Protein AF-A0ABD4WLC1-F1 (afdb_monomer)

pLDDT: mean 87.8, std 12.44, range [47.19, 98.56]

Structure (mmCIF, N/CA/C/O backbone):
data_AF-A0ABD4WLC1-F1
#
_entry.id   AF-A0ABD4WLC1-F1
#
loop_
_atom_site.group_PDB
_atom_site.id
_atom_site.type_symbol
_atom_site.label_atom_id
_atom_site.label_alt_id
_atom_site.label_comp_id
_atom_site.label_asym_id
_atom_site.label_entity_id
_atom_site.label_seq_id
_atom_site.pdbx_PDB_ins_code
_atom_site.Cartn_x
_atom_site.Cartn_y
_atom_site.Cartn_z
_atom_site.occupancy
_atom_site.B_iso_or_equiv
_atom_site.auth_seq_id
_atom_site.auth_comp_id
_atom_site.auth_asym_id
_atom_site.auth_atom_id
_atom_site.pdbx_PDB_model_num
ATOM 1 N N . MET A 1 1 ? -7.063 57.037 -28.852 1.00 53.31 1 MET A N 1
ATOM 2 C CA . MET A 1 1 ? -6.069 56.723 -27.795 1.00 53.31 1 MET A CA 1
ATOM 3 C C . MET A 1 1 ? -6.361 55.415 -27.050 1.00 53.31 1 MET A C 1
ATOM 5 O O . MET A 1 1 ? -5.489 54.559 -27.030 1.00 53.31 1 MET A O 1
ATOM 9 N N . ARG A 1 2 ? -7.584 55.188 -26.533 1.00 55.12 2 ARG A N 1
ATOM 10 C CA . ARG A 1 2 ? -7.952 53.984 -25.746 1.00 55.12 2 ARG A CA 1
ATOM 11 C C . ARG A 1 2 ? -7.681 52.615 -26.406 1.00 55.12 2 ARG A C 1
ATOM 13 O O . ARG A 1 2 ? -7.209 51.718 -25.721 1.00 55.12 2 ARG A O 1
ATOM 20 N N . LYS A 1 3 ? -7.908 52.444 -27.719 1.00 57.06 3 LYS A N 1
ATOM 21 C CA . LYS A 1 3 ? -7.701 51.144 -28.407 1.00 57.06 3 LYS A CA 1
ATOM 22 C C . LYS A 1 3 ? -6.231 50.692 -28.475 1.00 57.06 3 LYS A C 1
ATOM 24 O O . LYS A 1 3 ? -5.970 49.501 -28.377 1.00 57.06 3 LYS A O 1
ATOM 29 N N . LYS A 1 4 ? -5.273 51.622 -28.605 1.00 58.84 4 LYS A N 1
ATOM 30 C CA . LYS A 1 4 ? -3.834 51.288 -28.678 1.00 58.84 4 LYS A CA 1
ATOM 31 C C . LYS A 1 4 ? -3.272 50.857 -27.316 1.00 58.84 4 LYS A C 1
ATOM 33 O O . LYS A 1 4 ? -2.433 49.970 -27.262 1.00 58.84 4 LYS A O 1
ATOM 38 N N . ILE A 1 5 ? -3.789 51.437 -26.230 1.00 68.31 5 ILE A N 1
ATOM 39 C CA . ILE A 1 5 ? -3.405 51.089 -24.853 1.00 68.31 5 ILE A CA 1
ATOM 40 C C . ILE A 1 5 ? -3.963 49.709 -24.470 1.00 68.31 5 ILE A C 1
ATOM 42 O O . ILE A 1 5 ? -3.231 48.882 -23.941 1.00 68.31 5 ILE A O 1
ATOM 46 N N . LEU A 1 6 ? -5.222 49.418 -24.819 1.00 66.25 6 LEU A N 1
ATOM 47 C CA . LEU A 1 6 ? -5.830 48.095 -24.605 1.00 66.25 6 LEU A CA 1
ATOM 48 C C . LEU A 1 6 ? -5.091 46.973 -25.347 1.00 66.25 6 LEU A C 1
ATOM 50 O O . LEU A 1 6 ? -4.902 45.897 -24.788 1.00 66.25 6 LEU A O 1
ATOM 54 N N . LEU A 1 7 ? -4.628 47.234 -26.574 1.00 68.56 7 LEU A N 1
ATOM 55 C CA . LEU A 1 7 ? -3.855 46.260 -27.347 1.00 68.56 7 LEU A CA 1
ATOM 56 C C . LEU A 1 7 ? -2.479 45.991 -26.715 1.00 68.56 7 LEU A C 1
ATOM 58 O O . LEU A 1 7 ? -2.066 44.840 -26.626 1.00 68.56 7 LEU A O 1
ATOM 62 N N . ALA A 1 8 ? -1.797 47.029 -26.223 1.00 69.94 8 ALA A N 1
ATOM 63 C CA . ALA A 1 8 ? -0.505 46.884 -25.551 1.00 69.94 8 ALA A CA 1
ATOM 64 C C . ALA A 1 8 ? -0.618 46.091 -24.235 1.00 69.94 8 ALA A C 1
ATOM 66 O O . ALA A 1 8 ? 0.217 45.233 -23.960 1.00 69.94 8 ALA A O 1
ATOM 67 N N . VAL A 1 9 ? -1.684 46.317 -23.460 1.00 72.62 9 VAL A N 1
ATOM 68 C CA . VAL A 1 9 ? -1.960 45.553 -22.231 1.00 72.62 9 VAL A CA 1
ATOM 69 C C . VAL A 1 9 ? -2.295 44.094 -22.553 1.00 72.62 9 VAL A C 1
ATOM 71 O O . VAL A 1 9 ? -1.760 43.194 -21.911 1.00 72.62 9 VAL A O 1
ATOM 74 N N . ALA A 1 10 ? -3.112 43.837 -23.578 1.00 69.81 10 ALA A N 1
ATOM 75 C CA . ALA A 1 10 ? -3.450 42.474 -23.993 1.00 69.81 10 ALA A CA 1
ATOM 76 C C . ALA A 1 10 ? -2.218 41.684 -24.470 1.00 69.81 10 ALA A C 1
ATOM 78 O O . ALA A 1 10 ? -2.048 40.526 -24.096 1.00 69.81 10 ALA A O 1
ATOM 79 N N . VAL A 1 11 ? -1.325 42.319 -25.237 1.00 74.00 11 VAL A N 1
ATOM 80 C CA . VAL A 1 11 ? -0.063 41.713 -25.694 1.00 74.00 11 VAL A CA 1
ATOM 81 C C . VAL A 1 11 ? 0.886 41.467 -24.515 1.00 74.00 11 VAL A C 1
ATOM 83 O O . VAL A 1 11 ? 1.4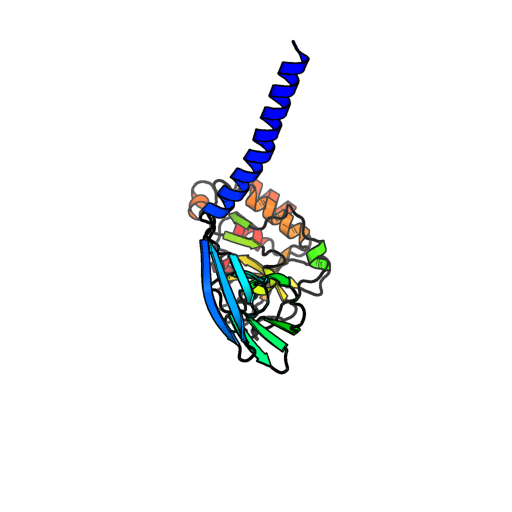85 40.399 -24.437 1.00 74.00 11 VAL A O 1
ATOM 86 N N . GLY A 1 12 ? 0.970 42.397 -23.558 1.00 68.25 12 GLY A N 1
ATOM 87 C CA . GLY A 1 12 ? 1.763 42.223 -22.337 1.00 68.25 12 GLY A CA 1
ATOM 88 C C . GLY A 1 12 ? 1.289 41.048 -21.475 1.00 68.25 12 GLY A C 1
ATOM 89 O O . GLY A 1 12 ? 2.104 40.239 -21.037 1.00 68.25 12 GLY A O 1
ATOM 90 N N . ILE A 1 13 ? -0.029 40.894 -21.298 1.00 70.38 13 ILE A N 1
ATOM 91 C CA . ILE A 1 13 ? -0.619 39.751 -20.582 1.00 70.38 13 ILE A CA 1
ATOM 92 C C . ILE A 1 13 ? -0.351 38.444 -21.336 1.00 70.38 13 ILE A C 1
ATOM 94 O O . ILE A 1 13 ? -0.009 37.449 -20.705 1.00 70.38 13 ILE A O 1
ATOM 98 N N . LEU A 1 14 ? -0.448 38.438 -22.670 1.00 64.88 14 LEU A N 1
ATOM 99 C CA . LEU A 1 14 ? -0.180 37.251 -23.487 1.00 64.88 14 LEU A CA 1
ATOM 100 C C . LEU A 1 14 ? 1.289 36.807 -23.393 1.00 64.88 14 LEU A C 1
ATOM 102 O O . LEU A 1 14 ? 1.559 35.616 -23.262 1.00 64.88 14 LEU A O 1
ATOM 106 N N . ILE A 1 15 ? 2.234 37.753 -23.405 1.00 66.81 15 ILE A N 1
ATOM 107 C CA . ILE A 1 15 ? 3.670 37.479 -23.239 1.00 66.81 15 ILE A CA 1
ATOM 108 C C . ILE A 1 15 ? 3.965 36.967 -21.826 1.00 66.81 15 ILE A C 1
ATOM 110 O O . ILE A 1 15 ? 4.735 36.023 -21.679 1.00 66.81 15 ILE A O 1
ATOM 114 N N . LEU A 1 16 ? 3.317 37.513 -20.792 1.00 59.44 16 LEU A N 1
ATOM 115 C CA . LEU A 1 16 ? 3.433 36.999 -19.423 1.00 59.44 16 LEU A CA 1
ATOM 116 C C . LEU A 1 16 ? 2.805 35.605 -19.269 1.00 59.44 16 LEU A C 1
ATOM 118 O O . LEU A 1 16 ? 3.361 34.764 -18.571 1.00 59.44 16 LEU A O 1
ATOM 122 N N . PHE A 1 17 ? 1.696 35.315 -19.954 1.00 57.94 17 PHE A N 1
ATOM 123 C CA . PHE A 1 17 ? 1.052 33.997 -19.924 1.00 57.94 17 PHE A CA 1
ATOM 124 C C . PHE A 1 17 ? 1.850 32.928 -20.682 1.00 57.94 17 PHE A C 1
ATOM 126 O O . PHE A 1 17 ? 1.977 31.798 -20.208 1.00 57.94 17 PHE A O 1
ATOM 133 N N . LEU A 1 18 ? 2.393 33.268 -21.855 1.00 57.50 18 LEU A N 1
ATOM 134 C CA . LEU A 1 18 ? 3.203 32.355 -22.666 1.00 57.50 18 LEU A CA 1
ATOM 135 C C . LEU A 1 18 ? 4.614 32.198 -22.081 1.00 57.50 18 LEU A C 1
ATOM 137 O O . LEU A 1 18 ? 5.095 31.076 -21.938 1.00 57.50 18 LEU A O 1
ATOM 141 N N . GLY A 1 19 ? 5.242 33.300 -21.668 1.00 52.25 19 GLY A N 1
ATOM 142 C CA . GLY A 1 19 ? 6.554 33.316 -21.020 1.00 52.25 19 GLY A CA 1
ATOM 143 C C . GLY A 1 19 ? 6.536 32.701 -19.621 1.00 52.25 19 GLY A C 1
ATOM 144 O O . GLY A 1 19 ? 7.455 31.969 -19.271 1.00 52.25 19 GLY A O 1
ATOM 145 N N . GLY A 1 20 ? 5.463 32.903 -18.851 1.00 48.53 20 GLY A N 1
ATOM 146 C CA . GLY A 1 20 ? 5.285 32.301 -17.529 1.00 48.53 20 GLY A CA 1
ATOM 147 C C . GLY A 1 20 ? 5.169 30.778 -17.584 1.00 48.53 20 GLY A C 1
ATOM 148 O O . GLY A 1 20 ? 5.823 30.091 -16.806 1.00 48.53 20 GLY A O 1
ATOM 149 N N . LYS A 1 21 ? 4.424 30.227 -18.555 1.00 50.00 21 LYS A N 1
ATOM 150 C CA . LYS A 1 21 ? 4.369 28.771 -18.785 1.00 50.00 21 LYS A CA 1
ATOM 151 C C . LYS A 1 21 ? 5.716 28.198 -19.229 1.00 50.00 21 LYS A C 1
ATOM 153 O O . LYS A 1 21 ? 6.075 27.102 -18.809 1.00 50.00 21 LYS A O 1
ATOM 158 N N . TYR A 1 22 ? 6.463 28.938 -20.047 1.00 51.78 22 TYR A N 1
ATOM 159 C CA . TYR A 1 22 ? 7.780 28.517 -20.524 1.00 51.78 22 TYR A CA 1
ATOM 160 C C . TYR A 1 22 ? 8.834 28.536 -19.405 1.00 51.78 22 TYR A C 1
ATOM 162 O O . TYR A 1 22 ? 9.628 27.606 -19.284 1.00 51.78 22 TYR A O 1
ATOM 170 N N . LEU A 1 23 ? 8.794 29.552 -18.536 1.00 47.62 23 LEU A N 1
ATOM 171 C CA . LEU A 1 23 ? 9.646 29.646 -17.350 1.00 47.62 23 LEU A CA 1
ATOM 172 C C . LEU A 1 23 ? 9.286 28.588 -16.302 1.00 47.62 23 LEU A C 1
ATOM 174 O O . LEU A 1 23 ? 10.192 27.964 -15.769 1.00 47.62 23 LEU A O 1
ATOM 178 N N . LEU A 1 24 ? 8.003 28.303 -16.057 1.00 48.12 24 LEU A N 1
ATOM 179 C CA . LEU A 1 24 ? 7.578 27.211 -15.165 1.00 48.12 24 LEU A CA 1
ATOM 180 C C . LEU A 1 24 ? 8.050 25.834 -15.660 1.00 48.12 24 LEU A C 1
ATOM 182 O O . LEU A 1 24 ? 8.566 25.046 -14.871 1.00 48.12 24 LEU A O 1
ATOM 186 N N . ALA A 1 25 ? 7.950 25.570 -16.966 1.00 49.38 25 ALA A N 1
ATOM 187 C CA . ALA A 1 25 ? 8.454 24.335 -17.566 1.00 49.38 25 ALA A CA 1
ATOM 188 C C . ALA A 1 25 ? 9.993 24.233 -17.522 1.00 49.38 25 ALA A C 1
ATOM 190 O O . ALA A 1 25 ? 10.531 23.138 -17.361 1.00 49.38 25 ALA A O 1
ATOM 191 N N . MET A 1 26 ? 10.716 25.357 -17.636 1.00 47.19 26 MET A N 1
ATOM 192 C CA . MET A 1 26 ? 12.171 25.383 -17.443 1.00 47.19 26 MET A CA 1
ATOM 193 C C . MET A 1 26 ? 12.574 25.210 -15.977 1.00 47.19 26 MET A C 1
ATOM 195 O O . MET A 1 26 ? 13.495 24.453 -15.700 1.00 47.19 26 MET A O 1
ATOM 199 N N . VAL A 1 27 ? 11.887 25.854 -15.033 1.00 48.41 27 VAL A N 1
ATOM 200 C CA . VAL A 1 27 ? 12.197 25.756 -13.596 1.00 48.41 27 VAL A CA 1
ATOM 201 C C . VAL A 1 27 ? 11.961 24.331 -13.080 1.00 48.41 27 VAL A C 1
ATOM 203 O O . VAL A 1 27 ? 12.774 23.833 -12.308 1.00 48.41 27 VAL A O 1
ATOM 206 N N . GLN A 1 28 ? 10.943 23.622 -13.585 1.00 47.59 28 GLN A N 1
ATOM 207 C CA . GLN A 1 28 ? 10.767 22.186 -13.314 1.00 47.59 28 GLN A CA 1
ATOM 208 C C . GLN A 1 28 ? 11.882 21.311 -13.915 1.00 47.59 28 GLN A C 1
ATOM 210 O O . GLN A 1 28 ? 12.236 20.298 -13.324 1.00 47.59 28 GLN A O 1
ATOM 215 N N . LYS A 1 29 ? 12.472 21.697 -15.055 1.00 49.06 29 LYS A N 1
ATOM 216 C CA . LYS A 1 29 ? 13.612 20.983 -15.664 1.00 49.06 29 LYS A CA 1
ATOM 217 C C . LYS A 1 29 ? 14.960 21.269 -14.998 1.00 49.06 29 LYS A C 1
ATOM 219 O O . LYS A 1 29 ? 15.853 20.442 -15.103 1.00 49.06 29 LYS A O 1
ATOM 224 N N . ILE A 1 30 ? 15.129 22.427 -14.360 1.00 53.25 30 ILE A N 1
ATOM 225 C CA . ILE A 1 30 ? 16.406 22.851 -13.757 1.00 53.25 30 ILE A CA 1
ATOM 226 C C . ILE A 1 30 ? 16.588 22.271 -12.340 1.00 53.25 30 ILE A C 1
ATOM 228 O O . ILE A 1 30 ? 17.715 22.173 -11.865 1.00 53.25 30 ILE A O 1
ATOM 232 N N . GLY A 1 31 ? 15.504 21.857 -11.675 1.00 58.94 31 GLY A N 1
ATOM 233 C CA . GLY A 1 31 ? 15.541 21.316 -10.310 1.00 58.94 31 GLY A CA 1
ATOM 234 C C . GLY A 1 31 ? 15.568 19.789 -10.187 1.00 58.94 31 GLY A C 1
ATOM 235 O O . GLY A 1 31 ? 15.702 19.301 -9.068 1.00 58.94 31 GLY A O 1
ATOM 236 N N . CYS A 1 32 ? 15.427 19.043 -11.290 1.00 74.25 32 CYS A N 1
ATOM 237 C CA . CYS A 1 32 ? 15.422 17.580 -11.260 1.00 74.25 32 CYS A CA 1
ATOM 238 C C . CYS A 1 32 ? 16.676 16.997 -11.926 1.00 74.25 32 CYS A C 1
ATOM 240 O O . CYS A 1 32 ? 16.929 17.293 -13.095 1.00 74.25 32 CYS A O 1
ATOM 242 N N . SER A 1 33 ? 17.433 16.150 -11.219 1.00 83.94 33 SER A N 1
ATOM 243 C CA . SER A 1 33 ? 18.459 15.311 -11.852 1.00 83.94 33 SER A CA 1
ATOM 244 C C . SER A 1 33 ? 17.805 14.130 -12.572 1.00 83.94 33 SER A C 1
ATOM 246 O O . SER A 1 33 ? 16.703 13.714 -12.213 1.00 83.94 33 SER A O 1
ATOM 248 N N . ASP A 1 34 ? 18.456 13.625 -13.619 1.00 88.88 34 ASP A N 1
ATOM 249 C CA . ASP A 1 34 ? 18.028 12.462 -14.404 1.00 88.88 34 ASP A CA 1
ATOM 250 C C . ASP A 1 34 ? 19.264 11.620 -14.724 1.00 88.88 34 ASP A C 1
ATOM 252 O O . ASP A 1 34 ? 19.877 11.741 -15.788 1.00 88.88 34 ASP A O 1
ATOM 256 N N . ASP A 1 35 ? 19.670 10.820 -13.745 1.00 91.38 35 ASP A N 1
ATOM 257 C CA . ASP A 1 35 ? 20.949 10.125 -13.737 1.00 91.38 35 ASP A CA 1
ATOM 258 C C . ASP A 1 35 ? 20.786 8.688 -14.234 1.00 91.38 35 ASP A C 1
ATOM 260 O O . ASP A 1 35 ? 19.897 7.957 -13.797 1.00 91.38 35 ASP A O 1
ATOM 264 N N . VAL A 1 36 ? 21.661 8.247 -15.141 1.00 93.44 36 VAL A N 1
ATOM 265 C CA . VAL A 1 36 ? 21.697 6.842 -15.573 1.00 93.44 36 VAL A CA 1
ATOM 266 C C . VAL A 1 36 ? 22.434 6.027 -14.515 1.00 93.44 36 VAL A C 1
ATOM 268 O O . VAL A 1 36 ? 23.660 6.082 -14.431 1.00 93.44 36 VAL A O 1
ATOM 271 N N . ILE A 1 37 ? 21.691 5.250 -13.730 1.00 93.06 37 ILE A N 1
ATOM 272 C CA . ILE A 1 37 ? 22.234 4.451 -12.620 1.00 93.06 37 ILE A CA 1
ATOM 273 C C . ILE A 1 37 ? 22.574 3.013 -13.025 1.00 93.06 37 ILE A C 1
ATOM 275 O O . ILE A 1 37 ? 23.359 2.343 -12.360 1.00 93.06 37 ILE A O 1
ATOM 279 N N . GLN A 1 38 ? 22.011 2.531 -14.135 1.00 92.94 38 GLN A N 1
ATOM 280 C CA . GLN A 1 38 ? 22.308 1.208 -14.678 1.00 92.94 38 GLN A CA 1
ATOM 281 C C . GLN A 1 38 ? 22.220 1.244 -16.201 1.00 92.94 38 GLN A C 1
ATOM 283 O O . GLN A 1 38 ? 21.294 1.823 -16.770 1.00 92.94 38 GLN A O 1
ATOM 288 N N . LYS A 1 39 ? 23.168 0.586 -16.871 1.00 93.38 39 LYS A N 1
ATOM 289 C CA . LYS A 1 39 ? 23.163 0.379 -18.321 1.00 93.38 39 LYS A CA 1
ATOM 290 C C . LYS A 1 39 ? 23.300 -1.113 -18.601 1.00 93.38 39 LYS A C 1
ATOM 292 O O . LYS A 1 39 ? 24.225 -1.747 -18.104 1.00 93.38 39 LYS A O 1
ATOM 297 N N . ILE A 1 40 ? 22.384 -1.659 -19.393 1.00 89.25 40 ILE A N 1
ATOM 298 C CA . ILE A 1 40 ? 22.349 -3.070 -19.781 1.00 89.25 40 ILE A CA 1
ATOM 299 C C . ILE A 1 40 ? 22.459 -3.132 -21.303 1.00 89.25 40 ILE A C 1
ATOM 301 O O . ILE A 1 40 ? 21.573 -2.675 -22.025 1.00 89.25 40 ILE A O 1
ATOM 305 N N . GLU A 1 41 ? 23.574 -3.669 -21.790 1.00 88.56 41 GLU A N 1
ATOM 306 C CA . GLU A 1 41 ? 23.798 -3.890 -23.218 1.00 88.56 41 GLU A CA 1
ATOM 307 C C . GLU A 1 41 ? 23.316 -5.286 -23.610 1.00 88.56 41 GLU A C 1
ATOM 309 O O . GLU A 1 41 ? 23.656 -6.290 -22.982 1.00 88.56 41 GLU A O 1
ATOM 314 N N . MET A 1 42 ? 22.499 -5.350 -24.655 1.00 83.12 42 MET A N 1
ATOM 315 C CA . MET A 1 42 ? 21.847 -6.574 -25.101 1.00 83.12 42 MET A CA 1
ATOM 316 C C . MET A 1 42 ? 22.541 -7.081 -26.366 1.00 83.12 42 MET A C 1
ATOM 318 O O . MET A 1 42 ? 22.961 -6.298 -27.216 1.00 83.12 42 MET A O 1
ATOM 322 N N . LYS A 1 43 ? 22.624 -8.408 -26.541 1.00 78.75 43 LYS A N 1
ATOM 323 C CA . LYS A 1 43 ? 23.288 -9.029 -27.710 1.00 78.75 43 LYS A CA 1
ATOM 324 C C . LYS A 1 43 ? 22.706 -8.586 -29.059 1.00 78.75 43 LYS A C 1
ATOM 326 O O . LYS A 1 43 ? 23.400 -8.634 -30.064 1.00 78.75 43 LYS A O 1
ATOM 331 N N . SER A 1 44 ? 21.447 -8.158 -29.072 1.00 77.25 44 SER A N 1
ATOM 332 C CA . SER A 1 44 ? 20.735 -7.638 -30.240 1.00 77.25 44 SER A CA 1
ATOM 333 C C . SER A 1 44 ? 21.105 -6.193 -30.610 1.00 77.25 44 SER A C 1
ATOM 335 O O . SER A 1 44 ? 20.502 -5.638 -31.520 1.00 77.25 44 SER A O 1
ATOM 337 N N . GLY A 1 45 ? 22.051 -5.559 -29.906 1.00 82.81 45 GLY A N 1
ATOM 338 C CA . GLY A 1 45 ? 22.452 -4.165 -30.133 1.00 82.81 45 GLY A CA 1
ATOM 339 C C . GLY A 1 45 ? 21.564 -3.133 -29.432 1.00 82.81 45 GLY A C 1
ATOM 340 O O . GLY A 1 45 ? 21.851 -1.939 -29.476 1.00 82.81 45 GLY A O 1
ATOM 341 N N . TYR A 1 46 ? 20.508 -3.578 -28.750 1.00 86.00 46 TYR A N 1
ATOM 342 C CA . TYR A 1 46 ? 19.709 -2.718 -27.888 1.00 86.00 46 TYR A CA 1
ATOM 343 C C . TYR A 1 46 ? 20.478 -2.347 -26.618 1.00 86.00 46 TYR A C 1
ATOM 345 O O . TYR A 1 46 ? 21.189 -3.164 -26.029 1.00 86.00 46 TYR A O 1
ATOM 353 N N . ILE A 1 47 ? 20.300 -1.106 -26.182 1.00 90.50 47 ILE A N 1
ATOM 354 C CA . ILE A 1 47 ? 20.832 -0.592 -24.926 1.00 90.50 47 ILE A CA 1
ATOM 355 C C . ILE A 1 47 ? 19.646 -0.190 -24.070 1.00 90.50 47 ILE A C 1
ATOM 357 O O . ILE A 1 47 ? 18.845 0.659 -24.464 1.00 90.50 47 ILE A O 1
ATOM 361 N N . MET A 1 48 ? 19.559 -0.788 -22.892 1.00 92.19 48 MET A N 1
ATOM 362 C CA . MET A 1 48 ? 18.571 -0.433 -21.893 1.00 92.19 48 MET A CA 1
ATOM 363 C C . MET A 1 48 ? 19.237 0.383 -20.788 1.00 92.19 48 MET A C 1
ATOM 365 O O . MET A 1 48 ? 20.337 0.047 -20.340 1.00 92.19 48 MET A O 1
ATOM 369 N N . LYS A 1 49 ? 18.592 1.463 -20.353 1.00 94.62 49 LYS A N 1
ATOM 370 C CA . LYS A 1 49 ? 19.097 2.322 -19.278 1.00 94.62 49 LYS A CA 1
ATOM 371 C C . LYS A 1 49 ? 18.053 2.458 -18.189 1.00 94.62 49 LYS A C 1
ATOM 373 O O . LYS A 1 49 ? 16.884 2.713 -18.473 1.00 94.62 49 LYS A O 1
ATOM 378 N N . VAL A 1 50 ? 18.489 2.316 -16.946 1.00 94.75 50 VAL A N 1
ATOM 379 C CA . VAL A 1 50 ? 17.707 2.709 -15.779 1.00 94.75 50 VAL A CA 1
ATOM 380 C C . VAL A 1 50 ? 18.126 4.114 -15.403 1.00 94.75 50 VAL A C 1
ATOM 382 O O . VAL A 1 50 ? 19.300 4.373 -15.136 1.00 94.75 50 VAL A O 1
ATOM 385 N N . HIS A 1 51 ? 17.147 4.999 -15.380 1.00 94.50 51 HIS A N 1
ATOM 386 C CA . HIS A 1 51 ? 17.300 6.368 -14.940 1.00 94.50 51 HIS A CA 1
ATOM 387 C C . HIS A 1 51 ? 16.704 6.531 -13.547 1.00 94.50 51 HIS A C 1
ATOM 389 O O . HIS A 1 51 ? 15.612 6.023 -13.280 1.00 94.50 51 HIS A O 1
ATOM 395 N N . GLN A 1 52 ? 17.398 7.279 -12.700 1.00 92.56 52 GLN A N 1
ATOM 396 C CA . GLN A 1 52 ? 16.904 7.776 -11.429 1.00 92.56 52 GLN A CA 1
ATOM 397 C C . GLN A 1 52 ? 16.670 9.279 -11.561 1.00 92.56 52 GLN A C 1
ATOM 399 O O . GLN A 1 52 ? 17.575 10.043 -11.886 1.00 92.56 52 GLN A O 1
ATOM 404 N N . THR A 1 53 ? 15.436 9.701 -11.320 1.00 89.25 53 THR A N 1
ATOM 405 C CA . THR A 1 53 ? 15.033 11.101 -11.323 1.00 89.25 53 THR A CA 1
ATOM 406 C C . THR A 1 53 ? 14.870 11.584 -9.888 1.00 89.25 53 THR A C 1
ATOM 408 O O . THR A 1 53 ? 14.045 11.055 -9.138 1.00 89.25 53 THR A O 1
ATOM 411 N N . ASN A 1 54 ? 15.634 12.606 -9.506 1.00 84.06 54 ASN A N 1
ATOM 412 C CA . ASN A 1 54 ? 15.533 13.253 -8.201 1.00 84.06 54 ASN A CA 1
ATOM 413 C C . ASN A 1 54 ? 15.085 14.699 -8.383 1.00 84.06 54 ASN A C 1
ATOM 415 O O . ASN A 1 54 ? 15.824 15.486 -8.959 1.00 84.06 54 ASN A O 1
ATOM 419 N N . CYS A 1 55 ? 13.912 15.059 -7.863 1.00 75.62 55 CYS A N 1
ATOM 420 C CA . CYS A 1 55 ? 13.350 16.402 -8.004 1.00 75.62 55 CYS A CA 1
ATOM 421 C C . CYS A 1 55 ? 13.507 17.307 -6.770 1.00 75.62 55 CYS A C 1
ATOM 423 O O . CYS A 1 55 ? 12.764 18.280 -6.653 1.00 75.62 55 CYS A O 1
ATOM 425 N N . GLY A 1 56 ? 14.439 17.009 -5.853 1.00 59.94 56 GLY A N 1
ATOM 426 C CA . GLY A 1 56 ? 14.930 17.900 -4.783 1.00 59.94 56 GLY A CA 1
ATOM 427 C C . GLY A 1 56 ? 13.936 18.300 -3.678 1.00 59.94 56 GLY A C 1
ATOM 428 O O . GLY A 1 56 ? 14.355 18.627 -2.572 1.00 59.94 56 GLY A O 1
ATOM 429 N N . ALA A 1 57 ? 12.632 18.261 -3.949 1.00 59.44 57 ALA A N 1
ATOM 430 C CA . ALA A 1 57 ? 11.547 18.605 -3.033 1.00 59.44 57 ALA A CA 1
ATOM 431 C C . ALA A 1 57 ? 10.883 17.372 -2.398 1.00 59.44 57 ALA A C 1
ATOM 433 O O . ALA A 1 57 ? 10.082 17.514 -1.479 1.00 59.44 57 ALA A O 1
ATOM 434 N N . THR A 1 58 ? 11.196 16.169 -2.885 1.00 55.00 58 THR A N 1
ATOM 435 C CA . THR A 1 58 ? 10.642 14.903 -2.396 1.00 55.00 58 THR A CA 1
ATOM 436 C C . THR A 1 58 ? 11.770 13.975 -1.966 1.00 55.00 58 THR A C 1
ATOM 438 O O . THR A 1 58 ? 12.797 13.899 -2.633 1.00 55.00 58 THR A O 1
ATOM 441 N N . THR A 1 59 ? 11.572 13.231 -0.879 1.00 54.31 59 THR A N 1
ATOM 442 C CA . THR A 1 59 ? 12.501 12.178 -0.425 1.00 54.31 59 THR A CA 1
ATOM 443 C C . THR A 1 59 ? 12.495 10.948 -1.333 1.00 54.31 59 THR A C 1
ATOM 445 O O . THR A 1 59 ? 13.367 10.095 -1.211 1.00 54.31 59 THR A O 1
ATOM 448 N N . ASN A 1 60 ? 11.524 10.858 -2.247 1.00 66.44 60 ASN A N 1
ATOM 449 C CA . ASN A 1 60 ? 11.338 9.702 -3.112 1.00 66.44 60 ASN A CA 1
ATOM 450 C C . ASN A 1 60 ? 11.883 9.971 -4.514 1.00 66.44 60 ASN A C 1
ATOM 452 O O . ASN A 1 60 ? 11.582 10.996 -5.133 1.00 66.44 60 ASN A O 1
ATOM 456 N N . PHE A 1 61 ? 12.652 9.007 -5.013 1.00 83.12 61 PHE A N 1
ATOM 457 C CA . PHE A 1 61 ? 13.145 8.976 -6.381 1.00 83.12 61 PHE A CA 1
ATOM 458 C C . PHE A 1 61 ? 12.073 8.434 -7.329 1.00 83.12 61 PHE A C 1
ATOM 460 O O . PHE A 1 61 ? 11.400 7.445 -7.030 1.00 83.12 61 PHE A O 1
ATOM 467 N N . GLY A 1 62 ? 11.949 9.059 -8.497 1.00 89.56 62 GLY A N 1
ATOM 468 C CA . GLY A 1 62 ? 11.271 8.454 -9.639 1.00 89.56 62 GLY A CA 1
ATOM 469 C C . GLY A 1 62 ? 12.265 7.630 -10.445 1.00 89.56 62 GLY A C 1
ATOM 470 O O . GLY A 1 62 ? 13.435 7.990 -10.534 1.00 89.56 62 GLY A O 1
ATOM 471 N N . TYR A 1 63 ? 11.813 6.548 -11.064 1.00 93.69 63 TYR A N 1
ATOM 472 C CA . TYR A 1 63 ? 12.639 5.756 -11.961 1.00 93.69 63 TYR A CA 1
ATOM 473 C C . TYR A 1 63 ? 11.958 5.585 -13.311 1.00 93.69 63 TYR A C 1
ATOM 475 O O . TYR A 1 63 ? 10.729 5.503 -13.429 1.00 93.69 63 TYR A O 1
ATOM 483 N N . LYS A 1 64 ? 12.775 5.502 -14.355 1.00 95.00 64 LYS A N 1
ATOM 484 C CA . LYS A 1 64 ? 12.309 5.124 -15.686 1.00 95.00 64 LYS A CA 1
ATOM 485 C C . LYS A 1 64 ? 13.303 4.187 -16.349 1.00 95.00 64 LYS A C 1
ATOM 487 O O . LYS A 1 64 ? 14.514 4.326 -16.201 1.00 95.00 64 LYS A O 1
ATOM 492 N N . LEU A 1 65 ? 12.767 3.235 -17.094 1.00 95.19 65 LEU A N 1
ATOM 493 C CA . LEU A 1 65 ? 13.526 2.343 -17.952 1.00 95.19 65 LEU A CA 1
ATOM 494 C C . LEU A 1 65 ? 13.386 2.836 -19.382 1.00 95.19 65 LEU A C 1
ATOM 496 O O . LEU A 1 65 ? 12.263 2.959 -19.885 1.00 95.19 65 LEU A O 1
ATOM 500 N N . THR A 1 66 ? 14.505 3.094 -20.042 1.00 94.69 66 THR A N 1
ATOM 501 C CA . THR A 1 66 ? 14.526 3.471 -21.452 1.00 94.69 66 THR A CA 1
ATOM 502 C C . THR A 1 66 ? 15.185 2.389 -22.293 1.00 94.69 66 THR A C 1
ATOM 504 O O . THR A 1 66 ? 16.052 1.648 -21.826 1.00 94.69 66 THR A O 1
ATOM 507 N N . LEU A 1 67 ? 14.735 2.275 -23.540 1.00 92.44 67 LEU A N 1
ATOM 508 C CA . LEU A 1 67 ? 15.263 1.359 -24.539 1.00 92.44 67 LEU A CA 1
ATOM 509 C C . LEU A 1 67 ? 15.692 2.152 -25.774 1.00 92.44 67 LEU A C 1
ATOM 511 O O . LEU A 1 67 ? 14.900 2.910 -26.343 1.00 92.44 67 LEU A O 1
ATOM 515 N N . THR A 1 68 ? 16.927 1.924 -26.207 1.00 89.75 68 THR A N 1
ATOM 516 C CA . THR A 1 68 ? 17.537 2.578 -27.368 1.00 89.75 68 THR A CA 1
ATOM 517 C C . THR A 1 68 ? 18.114 1.528 -28.311 1.00 89.75 68 THR A C 1
ATOM 519 O O . THR A 1 68 ? 18.640 0.506 -27.873 1.00 89.75 68 THR A O 1
ATOM 522 N N . HIS A 1 69 ? 18.028 1.786 -29.614 1.00 83.69 69 HIS A N 1
ATOM 523 C CA . HIS A 1 69 ? 18.696 1.022 -30.671 1.00 83.69 69 HIS A CA 1
ATOM 524 C C . HIS A 1 69 ? 19.499 2.015 -31.528 1.00 83.69 69 HIS A C 1
ATOM 526 O O . HIS A 1 69 ? 19.026 3.140 -31.670 1.00 83.69 69 HIS A O 1
ATOM 532 N N . PRO A 1 70 ? 20.660 1.655 -32.111 1.00 76.44 70 PRO A N 1
ATOM 533 C CA . PRO A 1 70 ? 21.508 2.588 -32.867 1.00 76.44 70 PRO A CA 1
ATOM 534 C C . PRO A 1 70 ? 20.774 3.457 -33.902 1.00 76.44 70 PRO A C 1
ATOM 536 O O . PRO A 1 70 ? 21.092 4.632 -34.052 1.00 76.44 70 PRO A O 1
ATOM 539 N N . ASP A 1 71 ? 19.748 2.903 -34.551 1.00 77.62 71 ASP A N 1
ATOM 540 C CA . ASP A 1 71 ? 18.962 3.586 -35.592 1.00 77.62 71 ASP A CA 1
ATOM 541 C C . ASP A 1 71 ? 17.625 4.179 -35.104 1.00 77.62 71 ASP A C 1
ATOM 543 O O . ASP A 1 71 ? 16.756 4.510 -35.915 1.00 77.62 71 ASP A O 1
ATOM 547 N N . LYS A 1 72 ? 17.383 4.236 -33.788 1.00 79.12 72 LYS A N 1
ATOM 548 C CA . LYS A 1 72 ? 16.103 4.682 -33.218 1.00 79.12 72 LYS A CA 1
ATOM 549 C C . LYS A 1 72 ? 16.306 5.594 -32.016 1.00 79.12 72 LYS A C 1
ATOM 551 O O . LYS A 1 72 ? 17.194 5.376 -31.197 1.00 79.12 72 LYS A O 1
ATOM 556 N N . ASP A 1 73 ? 15.388 6.542 -31.860 1.00 84.44 73 ASP A N 1
ATOM 557 C CA . ASP A 1 73 ? 15.324 7.368 -30.659 1.00 84.44 73 ASP A CA 1
ATOM 558 C C . ASP A 1 73 ? 15.123 6.513 -29.402 1.00 84.44 73 ASP A C 1
ATOM 560 O O . ASP A 1 73 ? 14.425 5.489 -29.407 1.00 84.44 73 ASP A O 1
ATOM 564 N N . GLU A 1 74 ? 15.717 6.986 -28.311 1.00 89.56 74 GLU A N 1
ATOM 565 C CA . GLU A 1 74 ? 15.501 6.457 -26.971 1.00 89.56 74 GLU A CA 1
ATOM 566 C C . GLU A 1 74 ? 14.030 6.611 -26.569 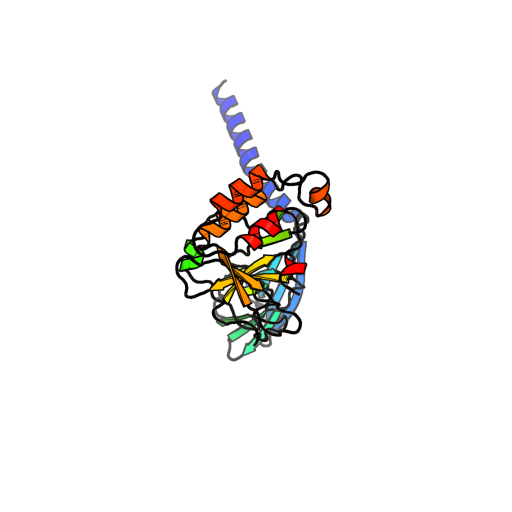1.00 89.56 74 GLU A C 1
ATOM 568 O O . GLU A 1 74 ? 13.429 7.677 -26.737 1.00 89.56 74 GLU A O 1
ATOM 573 N N . LYS A 1 75 ? 13.432 5.544 -26.031 1.00 92.25 75 LYS A N 1
ATOM 574 C CA . LYS A 1 75 ? 12.046 5.574 -25.550 1.00 92.25 75 LYS A CA 1
ATOM 575 C C . LYS A 1 75 ? 11.924 5.010 -24.152 1.00 92.25 75 LYS A C 1
ATOM 577 O O . LYS A 1 75 ? 12.470 3.953 -23.861 1.00 92.25 75 LYS A O 1
ATOM 582 N N . GLU A 1 76 ? 11.129 5.677 -23.327 1.00 94.38 76 GLU A N 1
ATOM 583 C CA . GLU A 1 76 ? 10.660 5.142 -22.051 1.00 94.38 76 GLU A CA 1
ATOM 584 C C . GLU A 1 76 ? 9.729 3.945 -22.286 1.00 94.38 76 GLU A C 1
ATOM 586 O O . GLU A 1 76 ? 8.747 4.050 -23.027 1.00 94.38 76 GLU A O 1
ATOM 591 N N . ILE A 1 77 ? 10.040 2.819 -21.645 1.00 95.06 77 ILE A N 1
ATOM 592 C CA . ILE A 1 77 ? 9.254 1.578 -21.696 1.00 95.06 77 ILE A CA 1
ATOM 593 C C . ILE A 1 77 ? 8.632 1.216 -20.339 1.00 95.06 77 ILE A C 1
ATOM 595 O O . ILE A 1 77 ? 7.647 0.480 -20.295 1.00 95.06 77 ILE A O 1
ATOM 599 N N . LEU A 1 78 ? 9.155 1.760 -19.236 1.00 95.50 78 LEU A N 1
ATOM 600 C CA . LEU A 1 78 ? 8.621 1.577 -17.886 1.00 95.50 78 LEU A CA 1
ATOM 601 C C . LEU A 1 78 ? 8.837 2.858 -17.077 1.00 95.50 78 LEU A C 1
ATOM 603 O O . LEU A 1 78 ? 9.950 3.374 -17.046 1.00 95.50 78 LEU A O 1
ATOM 607 N N . SER A 1 79 ? 7.803 3.324 -16.383 1.00 95.50 79 SER A N 1
ATOM 608 C CA . SER A 1 79 ? 7.913 4.344 -15.335 1.00 95.50 79 SER A CA 1
ATOM 609 C C . SER A 1 79 ? 7.492 3.724 -14.010 1.00 95.50 79 SER A C 1
ATOM 611 O O . SER A 1 79 ? 6.439 3.078 -13.931 1.00 95.50 79 SER A O 1
ATOM 613 N N . TYR A 1 80 ? 8.332 3.874 -12.990 1.00 95.31 80 TYR A N 1
ATOM 614 C CA . TYR A 1 80 ? 8.150 3.204 -11.712 1.00 95.31 80 TYR A CA 1
ATOM 615 C C . TYR A 1 80 ? 8.774 3.972 -10.541 1.00 95.31 80 TYR A C 1
ATOM 617 O O . TYR A 1 80 ? 9.562 4.896 -10.717 1.00 95.31 80 TYR A O 1
ATOM 625 N N . GLY A 1 81 ? 8.378 3.592 -9.334 1.00 94.50 81 GLY A N 1
ATOM 626 C CA . GLY A 1 81 ? 8.951 4.019 -8.065 1.00 94.50 81 GLY A CA 1
ATOM 627 C C . GLY A 1 81 ? 9.382 2.804 -7.249 1.00 94.50 81 GLY A C 1
ATOM 628 O O . GLY A 1 81 ? 9.188 1.661 -7.669 1.00 94.50 81 GLY A O 1
ATOM 629 N N . MET A 1 82 ? 9.926 3.045 -6.065 1.00 93.81 82 MET A N 1
ATOM 630 C CA . MET A 1 82 ? 10.227 2.003 -5.087 1.00 93.81 82 MET A CA 1
ATOM 631 C C . MET A 1 82 ? 9.417 2.299 -3.835 1.00 93.81 82 MET A C 1
ATOM 633 O O . MET A 1 82 ? 9.478 3.420 -3.336 1.00 93.81 82 MET A O 1
ATOM 637 N N . LEU A 1 83 ? 8.639 1.322 -3.363 1.00 91.81 83 LEU A N 1
ATOM 638 C CA . LEU A 1 83 ? 7.973 1.452 -2.066 1.00 91.81 83 LEU A CA 1
ATOM 639 C C . LEU A 1 83 ? 9.021 1.483 -0.947 1.00 91.81 83 LEU A C 1
ATOM 641 O O . LEU A 1 83 ? 8.913 2.258 -0.007 1.00 91.81 83 LEU A O 1
ATOM 645 N N . GLU A 1 84 ? 10.066 0.678 -1.115 1.00 89.31 84 GLU A N 1
ATOM 646 C CA . GLU A 1 84 ? 11.215 0.580 -0.228 1.00 89.31 84 GLU A CA 1
ATOM 647 C C . GLU A 1 84 ? 12.436 0.052 -0.995 1.00 89.31 84 GLU A C 1
ATOM 649 O O . GLU A 1 84 ? 12.308 -0.653 -2.010 1.00 89.31 84 GLU A O 1
ATOM 654 N N . GLY A 1 85 ? 13.618 0.371 -0.469 1.00 87.75 85 GLY A N 1
ATOM 655 C CA . GLY A 1 85 ? 14.901 -0.053 -1.016 1.00 87.75 85 GLY A CA 1
ATOM 656 C C . GLY A 1 85 ? 15.262 0.595 -2.354 1.00 87.75 85 GLY A C 1
ATOM 657 O O . GLY A 1 85 ? 14.553 1.447 -2.897 1.00 87.75 85 GLY A O 1
ATOM 658 N N . ASP A 1 86 ? 16.400 0.165 -2.890 1.00 86.38 86 ASP A N 1
ATOM 659 C CA . ASP A 1 86 ? 16.923 0.666 -4.155 1.00 86.38 86 ASP A CA 1
ATOM 660 C C . ASP A 1 86 ? 16.307 -0.054 -5.357 1.00 86.38 86 ASP A C 1
ATOM 662 O O . ASP A 1 86 ? 15.912 -1.224 -5.302 1.00 86.38 86 ASP A O 1
ATOM 666 N N . SER A 1 87 ? 16.263 0.648 -6.489 1.00 87.69 87 SER A N 1
ATOM 667 C CA . SER A 1 87 ? 15.818 0.065 -7.750 1.00 87.69 87 SER A CA 1
ATOM 668 C C . SER A 1 87 ? 16.730 -1.084 -8.183 1.00 87.69 87 SER A C 1
ATOM 670 O O . SER A 1 87 ? 17.938 -0.911 -8.337 1.00 87.69 87 SER A O 1
ATOM 672 N N . TYR A 1 88 ? 16.124 -2.225 -8.514 1.00 87.06 88 TYR A N 1
ATOM 673 C CA . TYR A 1 88 ? 16.805 -3.354 -9.140 1.00 87.06 88 TYR A CA 1
ATOM 674 C C . TYR A 1 88 ? 16.019 -3.852 -10.355 1.00 87.06 88 TYR A C 1
ATOM 676 O O . TYR A 1 88 ? 14.895 -4.349 -10.218 1.00 87.06 88 TYR A O 1
ATOM 684 N N . ILE A 1 89 ? 16.640 -3.744 -11.532 1.00 92.81 89 ILE A N 1
ATOM 685 C CA . ILE A 1 89 ? 16.130 -4.255 -12.805 1.00 92.81 89 ILE A CA 1
ATOM 686 C C . ILE A 1 89 ? 17.120 -5.278 -13.360 1.00 92.81 89 ILE A C 1
ATOM 688 O O . ILE A 1 89 ? 18.323 -5.022 -13.455 1.00 92.81 89 ILE A O 1
ATOM 692 N N . ASP A 1 90 ? 16.588 -6.424 -13.762 1.00 90.19 90 ASP A N 1
ATOM 693 C CA . ASP A 1 90 ? 17.274 -7.423 -14.571 1.00 90.19 90 ASP A CA 1
ATOM 694 C C . ASP A 1 90 ? 16.578 -7.518 -15.930 1.00 90.19 90 ASP A C 1
ATOM 696 O O . ASP A 1 90 ? 15.355 -7.380 -16.022 1.00 90.19 90 ASP A O 1
ATOM 700 N N . ALA A 1 91 ? 17.344 -7.727 -16.996 1.00 89.31 91 ALA A N 1
ATOM 701 C CA . ALA A 1 91 ? 16.772 -7.898 -18.319 1.00 89.31 91 ALA A CA 1
ATOM 702 C C . ALA A 1 91 ? 17.590 -8.826 -19.200 1.00 89.31 91 ALA A C 1
ATOM 704 O O . ALA A 1 91 ? 18.821 -8.810 -19.203 1.00 89.31 91 ALA A O 1
ATOM 705 N N . ASN A 1 92 ? 16.880 -9.594 -20.017 1.00 86.69 92 ASN A N 1
ATOM 706 C CA . ASN A 1 92 ? 17.478 -10.479 -20.999 1.00 86.69 92 ASN A CA 1
ATOM 707 C C . ASN A 1 92 ? 16.672 -10.489 -22.303 1.00 86.69 92 ASN A C 1
ATOM 709 O O . ASN A 1 92 ? 15.517 -10.070 -22.351 1.00 86.69 92 ASN A O 1
ATOM 713 N N . VAL A 1 93 ? 17.306 -10.971 -23.373 1.00 83.06 93 VAL A N 1
ATOM 714 C CA . VAL A 1 93 ? 16.640 -11.235 -24.655 1.00 83.06 93 VAL A CA 1
ATOM 715 C C . VAL A 1 93 ? 16.639 -12.725 -24.909 1.00 83.06 93 VAL A C 1
ATOM 717 O O . VAL A 1 93 ? 17.700 -13.354 -24.899 1.00 83.06 93 VAL A O 1
ATOM 720 N N . HIS A 1 94 ? 15.465 -13.270 -25.197 1.00 81.50 94 HIS A N 1
ATOM 721 C CA . HIS A 1 94 ? 15.307 -14.642 -25.653 1.00 81.50 94 HIS A CA 1
ATOM 722 C C . HIS A 1 94 ? 14.240 -14.693 -26.750 1.00 81.50 94 HIS A C 1
ATOM 724 O O . HIS A 1 94 ? 13.156 -14.156 -26.560 1.00 81.50 94 HIS A O 1
ATOM 730 N N . ASN A 1 95 ? 14.543 -15.315 -27.897 1.00 79.06 95 ASN A N 1
ATOM 731 C CA . ASN A 1 95 ? 13.627 -15.437 -29.046 1.00 79.06 95 ASN A CA 1
ATOM 732 C C . ASN A 1 95 ? 12.970 -14.103 -29.462 1.00 79.06 95 ASN A C 1
ATOM 734 O O . ASN A 1 95 ? 11.750 -14.017 -29.568 1.00 79.06 95 ASN A O 1
ATOM 738 N N . ASP A 1 96 ? 13.777 -13.050 -29.631 1.00 78.00 96 ASP A N 1
ATOM 739 C CA . ASP A 1 96 ? 13.330 -11.689 -29.990 1.00 78.00 96 ASP A CA 1
ATOM 740 C C . ASP A 1 96 ? 12.345 -11.029 -29.001 1.00 78.00 96 ASP A C 1
ATOM 742 O O . ASP A 1 96 ? 11.763 -9.976 -29.282 1.00 78.00 96 ASP A O 1
ATOM 746 N N . GLN A 1 97 ? 12.200 -11.606 -27.806 1.00 88.25 97 GLN A N 1
ATOM 747 C CA . GLN A 1 97 ? 11.462 -11.040 -26.687 1.00 88.25 97 GLN A CA 1
ATOM 748 C C . GLN A 1 97 ? 12.429 -10.508 -25.626 1.00 88.25 97 GLN A C 1
ATOM 750 O O . GLN A 1 97 ? 13.338 -11.208 -25.179 1.00 88.25 97 GLN A O 1
ATOM 755 N N . LEU A 1 98 ? 12.221 -9.256 -25.222 1.00 89.88 98 LEU A N 1
ATOM 756 C CA . LEU A 1 98 ? 12.879 -8.625 -24.086 1.00 89.88 98 LEU A CA 1
ATOM 757 C C . LEU A 1 98 ? 12.101 -8.961 -22.813 1.00 89.88 98 LEU A C 1
ATOM 759 O O . LEU A 1 98 ? 10.981 -8.485 -22.638 1.00 89.88 98 LEU A O 1
ATOM 763 N N . ASN A 1 99 ? 12.695 -9.739 -21.915 1.00 92.56 99 ASN A N 1
ATOM 764 C CA . ASN A 1 99 ? 12.138 -9.978 -20.587 1.00 92.56 99 ASN A CA 1
ATOM 765 C C . ASN A 1 99 ? 12.785 -9.013 -19.601 1.00 92.56 99 ASN A C 1
ATOM 767 O O . ASN A 1 99 ? 14.010 -8.972 -19.495 1.00 92.56 99 ASN A O 1
ATOM 771 N N . VAL A 1 100 ? 11.964 -8.249 -18.890 1.00 94.19 100 VAL A N 1
ATOM 772 C CA . VAL A 1 100 ? 12.376 -7.311 -17.847 1.00 94.19 100 VAL A CA 1
ATOM 773 C C . VAL A 1 100 ? 11.799 -7.788 -16.526 1.00 94.19 100 VAL A C 1
ATOM 775 O O . VAL A 1 100 ? 10.579 -7.802 -16.341 1.00 94.19 100 VAL A O 1
ATOM 778 N N . THR A 1 101 ? 12.685 -8.122 -15.598 1.00 94.75 101 THR A N 1
ATOM 779 C CA . THR A 1 101 ? 12.339 -8.593 -14.263 1.00 94.75 101 THR A CA 1
ATOM 780 C C . THR A 1 101 ? 12.713 -7.540 -13.229 1.00 94.75 101 THR A C 1
ATOM 782 O O . THR A 1 101 ? 13.848 -7.070 -13.193 1.00 94.75 101 THR A O 1
ATOM 785 N N . TYR A 1 102 ? 11.773 -7.181 -12.358 1.00 95.38 102 TYR A N 1
ATOM 786 C CA . TYR A 1 102 ? 11.962 -6.134 -11.348 1.00 95.38 102 TYR A CA 1
ATOM 787 C C . TYR A 1 102 ? 11.627 -6.607 -9.931 1.00 95.38 102 TYR A C 1
ATOM 789 O O . TYR A 1 102 ? 11.000 -7.656 -9.730 1.00 95.38 102 TYR A O 1
ATOM 797 N N . SER A 1 103 ? 12.106 -5.850 -8.940 1.00 95.00 103 SER A N 1
ATOM 798 C CA . SER A 1 103 ? 11.987 -6.204 -7.524 1.00 95.00 103 SER A CA 1
ATOM 799 C C . SER A 1 103 ? 10.524 -6.322 -7.062 1.00 95.00 103 SER A C 1
ATOM 801 O O . SER A 1 103 ? 9.632 -5.652 -7.600 1.00 95.00 103 SER A O 1
ATOM 803 N N . PRO A 1 104 ? 10.254 -7.123 -6.016 1.00 95.81 104 PRO A N 1
ATOM 804 C CA . PRO A 1 104 ? 8.928 -7.193 -5.414 1.00 95.81 104 PRO A CA 1
ATOM 805 C C . PRO A 1 104 ? 8.403 -5.835 -4.924 1.00 95.81 104 PRO A C 1
ATOM 807 O O . PRO A 1 104 ? 7.210 -5.593 -5.064 1.00 95.81 104 PRO A O 1
ATOM 810 N N . SER A 1 105 ? 9.267 -4.926 -4.459 1.00 95.50 105 SER A N 1
ATOM 811 C CA . SER A 1 105 ? 8.912 -3.601 -3.917 1.00 95.50 105 SER A CA 1
ATOM 812 C C . SER A 1 105 ? 8.723 -2.489 -4.970 1.00 95.50 105 SER A C 1
ATOM 814 O O . SER A 1 105 ? 8.472 -1.335 -4.629 1.00 95.50 105 SER A O 1
ATOM 816 N N . THR A 1 106 ? 8.816 -2.803 -6.267 1.00 95.94 106 THR A N 1
ATOM 817 C CA . THR A 1 106 ? 8.670 -1.817 -7.359 1.00 95.94 106 THR A CA 1
ATOM 818 C C . THR A 1 106 ? 7.227 -1.294 -7.486 1.00 95.94 106 THR A C 1
ATOM 820 O O . THR A 1 106 ? 6.306 -2.075 -7.689 1.00 95.94 106 THR A O 1
ATOM 823 N N . ILE A 1 107 ? 6.974 0.008 -7.484 1.00 95.50 107 ILE A N 1
ATOM 824 C CA . ILE A 1 107 ? 5.646 0.586 -7.770 1.00 95.50 107 ILE A CA 1
ATOM 825 C C . ILE A 1 107 ? 5.573 0.890 -9.266 1.00 95.50 107 ILE A C 1
ATOM 827 O O . ILE A 1 107 ? 6.315 1.737 -9.743 1.00 95.50 107 ILE A O 1
ATOM 831 N N . VAL A 1 108 ? 4.706 0.227 -10.034 1.00 95.00 108 VAL A N 1
ATOM 832 C CA . VAL A 1 108 ? 4.644 0.451 -11.493 1.00 95.00 108 VAL A CA 1
ATOM 833 C C . VAL A 1 108 ? 3.576 1.487 -11.832 1.00 95.00 108 VAL A C 1
ATOM 835 O O . VAL A 1 108 ? 2.393 1.224 -11.640 1.00 95.00 108 VAL A O 1
ATOM 838 N N . TYR A 1 109 ? 3.985 2.619 -12.410 1.00 93.31 109 TYR A N 1
ATOM 839 C CA . TYR A 1 109 ? 3.073 3.684 -12.842 1.00 93.31 109 TYR A CA 1
ATOM 840 C C . TYR A 1 109 ? 2.610 3.503 -14.286 1.00 93.31 109 TYR A C 1
ATOM 842 O O . TYR A 1 109 ? 1.443 3.716 -14.604 1.00 93.31 109 TYR A O 1
ATOM 850 N N . SER A 1 110 ? 3.515 3.105 -15.184 1.00 94.00 110 SER A N 1
ATOM 851 C CA . SER A 1 110 ? 3.146 2.809 -16.568 1.00 94.00 110 SER A CA 1
ATOM 852 C C . SER A 1 110 ? 4.119 1.849 -17.241 1.00 94.00 110 SER A C 1
ATOM 854 O O . SER A 1 110 ? 5.308 1.824 -16.929 1.00 94.00 110 SER A O 1
ATOM 856 N N . LYS A 1 111 ? 3.590 1.069 -18.186 1.00 94.50 111 LYS A N 1
ATOM 857 C CA . LYS A 1 111 ? 4.331 0.204 -19.110 1.00 94.50 111 LYS A CA 1
ATOM 858 C C . LYS A 1 111 ? 4.006 0.663 -20.526 1.00 94.50 111 LYS A C 1
ATOM 860 O O . LYS A 1 111 ? 2.850 0.987 -20.800 1.00 94.50 111 LYS A O 1
ATOM 865 N N . ARG A 1 112 ? 4.996 0.702 -21.415 1.00 92.12 112 ARG A N 1
ATOM 866 C CA . ARG A 1 112 ? 4.798 1.085 -22.818 1.00 92.12 112 ARG A CA 1
ATOM 867 C C . ARG A 1 112 ? 5.403 0.055 -23.754 1.00 92.12 112 ARG A C 1
ATOM 869 O O . ARG A 1 112 ? 6.504 -0.437 -23.522 1.00 92.12 112 ARG A O 1
ATOM 876 N N . ASP A 1 113 ? 4.693 -0.200 -24.845 1.00 87.38 113 ASP A N 1
ATOM 877 C CA . ASP A 1 113 ? 5.188 -1.048 -25.920 1.00 87.38 113 ASP A CA 1
ATOM 878 C C . ASP A 1 113 ? 6.255 -0.327 -26.746 1.00 87.38 113 ASP A C 1
ATOM 880 O O . ASP A 1 113 ? 6.213 0.891 -26.958 1.00 87.38 113 ASP A O 1
ATOM 884 N N . TYR A 1 114 ? 7.183 -1.107 -27.294 1.00 85.12 114 TYR A N 1
ATOM 885 C CA . TYR A 1 114 ? 8.197 -0.620 -28.216 1.00 85.12 114 TYR A CA 1
ATOM 886 C C . TYR A 1 114 ? 8.019 -1.278 -29.584 1.00 85.12 114 TYR A C 1
ATOM 888 O O . TYR A 1 114 ? 8.147 -2.490 -29.740 1.00 85.12 114 TYR A O 1
ATOM 896 N N . LYS A 1 115 ? 7.733 -0.477 -30.617 1.00 83.00 115 LYS A N 1
ATOM 897 C CA . LYS A 1 115 ? 7.452 -1.002 -31.962 1.00 83.00 115 LYS A CA 1
ATOM 898 C C . LYS A 1 115 ? 8.618 -1.854 -32.488 1.00 83.00 115 LYS A C 1
ATOM 900 O O . LYS A 1 115 ? 9.724 -1.348 -32.712 1.00 83.00 115 LYS A O 1
ATOM 905 N N . GLY A 1 116 ? 8.319 -3.123 -32.760 1.00 80.00 116 GLY A N 1
ATOM 906 C CA . GLY A 1 116 ? 9.269 -4.107 -33.285 1.00 80.00 116 GLY A CA 1
ATOM 907 C C . GLY A 1 116 ? 10.051 -4.878 -32.220 1.00 80.00 116 GLY A C 1
ATOM 908 O O . GLY A 1 116 ? 10.966 -5.597 -32.590 1.00 80.00 116 GLY A O 1
ATOM 909 N N . VAL A 1 117 ? 9.717 -4.732 -30.932 1.00 84.19 117 VAL A N 1
ATOM 910 C CA . VAL A 1 117 ? 10.279 -5.532 -29.833 1.00 84.19 117 VAL A CA 1
ATOM 911 C C . VAL A 1 117 ? 9.126 -6.030 -28.969 1.00 84.19 117 VAL A C 1
ATOM 913 O O . VAL A 1 117 ? 8.335 -5.226 -28.479 1.00 84.19 117 VAL A O 1
ATOM 916 N N . SER A 1 118 ? 9.013 -7.344 -28.777 1.00 90.19 118 SER A N 1
ATOM 917 C CA . SER A 1 118 ? 8.091 -7.887 -27.775 1.00 90.19 118 SER A CA 1
ATOM 918 C C . SER A 1 118 ? 8.708 -7.685 -26.394 1.00 90.19 118 SER A C 1
ATOM 920 O O . SER A 1 118 ? 9.846 -8.097 -26.185 1.00 90.19 118 SER A O 1
ATOM 922 N N . ILE A 1 119 ? 7.998 -7.040 -25.465 1.00 92.44 119 ILE A N 1
ATOM 923 C CA . ILE A 1 119 ? 8.497 -6.798 -24.105 1.00 92.44 119 ILE A CA 1
ATOM 924 C C . ILE A 1 119 ? 7.600 -7.525 -23.106 1.00 92.44 119 ILE A C 1
ATOM 926 O O . ILE A 1 119 ? 6.391 -7.300 -23.067 1.00 92.44 119 ILE A O 1
ATOM 930 N N . HIS A 1 120 ? 8.198 -8.379 -22.282 1.00 93.94 120 HIS A N 1
ATOM 931 C CA . HIS A 1 120 ? 7.544 -9.024 -21.155 1.00 93.94 120 HIS A CA 1
ATOM 932 C C . HIS A 1 120 ? 8.052 -8.420 -19.846 1.00 93.94 120 HIS A C 1
ATOM 934 O O . HIS A 1 120 ? 9.253 -8.355 -19.604 1.00 93.94 120 HIS A O 1
ATOM 940 N N . PHE A 1 121 ? 7.127 -7.973 -19.001 1.00 94.62 121 PHE A N 1
ATOM 941 C CA . PHE A 1 121 ? 7.427 -7.351 -17.715 1.00 94.62 121 PHE A CA 1
ATOM 942 C C . PHE A 1 121 ? 6.978 -8.258 -16.577 1.00 94.62 121 PHE A C 1
ATOM 944 O O . PHE A 1 121 ? 5.771 -8.452 -16.399 1.00 94.62 121 PHE A O 1
ATOM 951 N N . GLU A 1 122 ? 7.921 -8.711 -15.760 1.00 94.44 122 GLU A N 1
ATOM 952 C CA . GLU A 1 122 ? 7.672 -9.627 -14.653 1.00 94.44 122 GLU A CA 1
ATOM 953 C C . GLU A 1 122 ? 8.124 -9.033 -13.310 1.00 94.44 122 GLU A C 1
ATOM 955 O O . GLU A 1 122 ? 9.258 -8.589 -13.138 1.00 94.44 122 GLU A O 1
ATOM 960 N N . ARG A 1 123 ? 7.231 -9.051 -12.316 1.00 95.06 123 ARG A N 1
ATOM 961 C CA . ARG A 1 123 ? 7.594 -8.780 -10.920 1.00 95.06 123 ARG A CA 1
ATOM 962 C C . ARG A 1 123 ? 8.087 -10.078 -10.288 1.00 95.06 123 ARG A C 1
ATOM 964 O O . ARG A 1 123 ? 7.345 -11.063 -10.310 1.00 95.06 123 ARG A O 1
ATOM 971 N N . LYS A 1 124 ? 9.259 -10.080 -9.642 1.00 93.88 124 LYS A N 1
ATOM 972 C CA . LYS A 1 124 ? 9.665 -11.230 -8.811 1.00 93.88 124 LYS A CA 1
ATOM 973 C C . LYS A 1 124 ? 8.614 -11.488 -7.727 1.00 93.88 124 LYS A C 1
ATOM 975 O O . LYS A 1 124 ? 8.203 -10.570 -7.026 1.00 93.88 124 LYS A O 1
ATOM 980 N N . GLY A 1 125 ? 8.174 -12.737 -7.597 1.00 87.50 125 GLY A N 1
ATOM 981 C CA . GLY A 1 125 ? 7.104 -13.125 -6.668 1.00 87.50 125 GLY A CA 1
ATOM 982 C C . GLY A 1 125 ? 5.680 -12.882 -7.163 1.00 87.50 125 GLY A C 1
ATOM 983 O O . GLY A 1 125 ? 4.730 -13.148 -6.430 1.00 87.50 125 GLY A O 1
ATOM 984 N N . GLY A 1 126 ? 5.524 -12.462 -8.421 1.00 89.31 126 GLY A N 1
ATOM 985 C CA . GLY A 1 126 ? 4.231 -12.305 -9.074 1.00 89.31 126 GLY A CA 1
ATOM 986 C C . GLY A 1 126 ? 3.555 -10.977 -8.751 1.00 89.31 126 GLY A C 1
ATOM 987 O O . GLY A 1 126 ? 3.913 -10.269 -7.818 1.00 89.31 126 GLY A O 1
ATOM 988 N N . ASN A 1 127 ? 2.563 -10.610 -9.561 1.00 87.56 127 ASN A N 1
ATOM 989 C CA . ASN A 1 127 ? 1.859 -9.341 -9.419 1.00 87.56 127 ASN A CA 1
ATOM 990 C C . ASN A 1 127 ? 0.515 -9.565 -8.717 1.00 87.56 127 ASN A C 1
ATOM 992 O O . ASN A 1 127 ? -0.389 -10.173 -9.293 1.00 87.56 127 ASN A O 1
ATOM 996 N N . ALA A 1 128 ? 0.366 -9.075 -7.486 1.00 89.94 128 ALA A N 1
ATOM 997 C CA . ALA A 1 128 ? -0.910 -9.159 -6.788 1.00 89.94 128 ALA A CA 1
ATOM 998 C C . ALA A 1 128 ? -1.972 -8.328 -7.525 1.00 89.94 128 ALA A C 1
ATOM 1000 O O . ALA A 1 128 ? -1.902 -7.103 -7.570 1.00 89.94 128 ALA A O 1
ATOM 1001 N N . SER A 1 129 ? -2.971 -9.000 -8.102 1.00 91.06 129 SER A N 1
ATOM 1002 C CA . SER A 1 129 ? -4.081 -8.317 -8.771 1.00 91.06 129 SER A CA 1
ATOM 1003 C C . SER A 1 129 ? -4.975 -7.620 -7.747 1.00 91.06 129 SER A C 1
ATOM 1005 O O . SER A 1 129 ? -5.415 -8.247 -6.782 1.00 91.06 129 SER A O 1
ATOM 1007 N N . VAL A 1 130 ? -5.242 -6.334 -7.959 1.00 93.81 130 VAL A N 1
ATOM 1008 C CA . VAL A 1 130 ? -6.198 -5.562 -7.160 1.00 93.81 130 VAL A CA 1
ATOM 1009 C C . VAL A 1 130 ? -7.595 -5.756 -7.763 1.00 93.81 130 VAL A C 1
ATOM 1011 O O . VAL A 1 130 ? -7.777 -5.398 -8.929 1.00 93.81 130 VAL A O 1
ATOM 1014 N N . PRO A 1 131 ? -8.578 -6.298 -7.017 1.00 94.69 131 PRO A N 1
ATOM 1015 C CA . PRO A 1 131 ? -9.931 -6.511 -7.528 1.00 94.69 131 PRO A CA 1
ATOM 1016 C C . PRO A 1 131 ? -10.582 -5.209 -8.011 1.00 94.69 131 PRO A C 1
ATOM 1018 O O . PRO A 1 131 ? -10.536 -4.194 -7.314 1.00 94.69 131 PRO A O 1
ATOM 1021 N N . GLU A 1 132 ? -11.245 -5.240 -9.170 1.00 94.00 132 GLU A N 1
ATOM 1022 C CA . GLU A 1 132 ? -11.979 -4.077 -9.700 1.00 94.00 132 GLU A CA 1
ATOM 1023 C C . GLU A 1 132 ? -13.085 -3.607 -8.742 1.00 94.00 132 GLU A C 1
ATOM 1025 O O . GLU A 1 132 ? -13.306 -2.407 -8.584 1.00 94.00 132 GLU A O 1
ATOM 1030 N N . SER A 1 133 ? -13.716 -4.543 -8.023 1.00 92.81 133 SER A N 1
ATOM 1031 C CA . SER A 1 133 ? -14.693 -4.244 -6.971 1.00 92.81 133 SER A CA 1
ATOM 1032 C C . SER A 1 133 ? -14.103 -3.391 -5.846 1.00 92.81 133 SER A C 1
ATOM 1034 O O . SER A 1 133 ? -14.784 -2.510 -5.325 1.00 92.81 133 SER A O 1
ATOM 1036 N N . PHE A 1 134 ? -12.839 -3.608 -5.477 1.00 95.81 134 PHE A N 1
ATOM 1037 C CA . PHE A 1 134 ? -12.147 -2.787 -4.487 1.00 95.81 134 PHE A CA 1
ATOM 1038 C C . PHE A 1 134 ? -11.735 -1.435 -5.073 1.00 95.81 134 PHE A C 1
ATOM 1040 O O . PHE A 1 134 ? -12.000 -0.398 -4.462 1.00 95.81 134 PHE A O 1
ATOM 1047 N N . LYS A 1 135 ? -11.164 -1.419 -6.288 1.00 94.69 135 LYS A N 1
ATOM 1048 C CA . LYS A 1 135 ? -10.793 -0.169 -6.974 1.00 94.69 135 LYS A CA 1
ATOM 1049 C C . LYS A 1 135 ? -11.981 0.787 -7.082 1.00 94.69 135 LYS A C 1
ATOM 1051 O O . LYS A 1 135 ? -11.831 1.967 -6.777 1.00 94.69 135 LYS A O 1
ATOM 1056 N N . GLY A 1 136 ? -13.161 0.270 -7.433 1.00 93.44 136 GLY A N 1
ATOM 1057 C CA . GLY A 1 136 ? -14.397 1.048 -7.559 1.00 93.44 136 GLY A CA 1
ATOM 1058 C C . GLY A 1 136 ? -14.927 1.646 -6.248 1.00 93.44 136 GLY A C 1
ATOM 1059 O O . GLY A 1 136 ? -15.739 2.568 -6.286 1.00 93.44 136 GLY A O 1
ATOM 1060 N N . GLN A 1 137 ? -14.474 1.169 -5.084 1.00 94.19 137 GLN A N 1
ATOM 1061 C CA . GLN A 1 137 ? -14.859 1.734 -3.784 1.00 94.19 137 GLN A CA 1
ATOM 1062 C C . GLN A 1 137 ? -13.989 2.930 -3.370 1.00 94.19 137 GLN A C 1
ATOM 1064 O O . GLN A 1 137 ? -14.416 3.738 -2.531 1.00 94.19 137 GLN A O 1
ATOM 1069 N N . ARG A 1 138 ? -12.778 3.054 -3.928 1.00 94.12 138 ARG A N 1
ATOM 1070 C CA . ARG A 1 138 ? -11.838 4.131 -3.596 1.00 94.12 138 ARG A CA 1
ATOM 1071 C C . ARG A 1 138 ? -12.314 5.470 -4.142 1.00 94.12 138 ARG A C 1
ATOM 1073 O O . ARG A 1 138 ? -12.912 5.547 -5.213 1.00 94.12 138 ARG A O 1
ATOM 1080 N N . LYS A 1 139 ? -12.048 6.540 -3.396 1.00 93.31 139 LYS A N 1
ATOM 1081 C CA . LYS A 1 139 ? -12.386 7.915 -3.787 1.00 93.31 139 LYS A CA 1
ATOM 1082 C C . LYS A 1 139 ? -11.152 8.803 -3.732 1.00 93.31 139 LYS A C 1
ATOM 1084 O O . LYS A 1 139 ? -10.250 8.558 -2.945 1.00 93.31 139 LYS A O 1
ATOM 1089 N N . SER A 1 140 ? -11.153 9.875 -4.521 1.00 88.50 140 SER A N 1
ATOM 1090 C CA . SER A 1 140 ? -10.042 10.838 -4.586 1.00 88.50 140 SER A CA 1
ATOM 1091 C C . SER A 1 140 ? -9.776 11.593 -3.277 1.00 88.50 140 SER A C 1
ATOM 1093 O O . SER A 1 140 ? -8.761 12.263 -3.169 1.00 88.50 140 SER A O 1
ATOM 1095 N N . PHE A 1 141 ? -10.706 11.536 -2.321 1.00 88.19 141 PHE A N 1
ATOM 1096 C CA . PHE A 1 141 ? -10.620 12.175 -1.003 1.00 88.19 141 PHE A CA 1
ATOM 1097 C C . PHE A 1 141 ? -10.438 11.169 0.144 1.00 88.19 141 PHE A C 1
ATOM 1099 O O . PHE A 1 141 ? -10.656 11.517 1.312 1.00 88.19 141 PHE A O 1
ATOM 1106 N N . ASP A 1 142 ? -10.183 9.902 -0.187 1.00 95.75 142 ASP A N 1
ATOM 1107 C CA . ASP A 1 142 ? -9.772 8.918 0.807 1.00 95.75 142 ASP A CA 1
ATOM 1108 C C . ASP A 1 142 ? -8.420 9.338 1.396 1.00 95.75 142 ASP A C 1
ATOM 1110 O O . ASP A 1 142 ? -7.612 9.977 0.723 1.00 95.75 142 ASP A O 1
ATOM 1114 N N . LEU A 1 143 ? -8.212 9.010 2.665 1.00 94.88 143 LEU A N 1
ATOM 1115 C CA . LEU A 1 143 ? -6.945 9.221 3.341 1.00 94.88 143 LEU A CA 1
ATOM 1116 C C . LEU A 1 143 ? -5.955 8.138 2.902 1.00 94.88 143 LEU A C 1
ATOM 1118 O O . LEU A 1 143 ? -6.264 6.944 2.981 1.00 94.88 143 LEU A O 1
ATOM 1122 N N . ASP A 1 144 ? -4.778 8.579 2.463 1.00 94.00 144 ASP A N 1
ATOM 1123 C CA . ASP A 1 144 ? -3.620 7.722 2.173 1.00 94.00 144 ASP A CA 1
ATOM 1124 C C . ASP A 1 144 ? -2.760 7.498 3.437 1.00 94.00 144 ASP A C 1
ATOM 1126 O O . ASP A 1 144 ? -1.897 6.625 3.453 1.00 94.00 144 ASP A O 1
ATOM 1130 N N . MET A 1 145 ? -2.998 8.268 4.505 1.00 93.81 145 MET A N 1
ATOM 1131 C CA . MET A 1 145 ? -2.293 8.176 5.782 1.00 93.81 145 MET A CA 1
ATOM 1132 C C . MET A 1 145 ? -3.221 8.587 6.930 1.00 93.81 145 MET A C 1
ATOM 1134 O O . MET A 1 145 ? -4.123 9.400 6.719 1.00 93.81 145 MET A O 1
ATOM 1138 N N . ALA A 1 146 ? -3.021 8.023 8.117 1.00 94.44 146 ALA A N 1
ATOM 1139 C CA . ALA A 1 146 ? -3.678 8.470 9.339 1.00 94.44 146 ALA A CA 1
ATOM 1140 C C . ALA A 1 146 ? -2.738 8.277 10.529 1.00 94.44 146 ALA A C 1
ATOM 1142 O O . ALA A 1 146 ? -2.318 7.151 10.805 1.00 94.44 146 ALA A O 1
ATOM 1143 N N . ASP A 1 147 ? -2.475 9.362 11.250 1.00 92.94 147 ASP A N 1
ATOM 1144 C CA . ASP A 1 147 ? -1.574 9.370 12.399 1.00 92.94 147 ASP A CA 1
ATOM 1145 C C . ASP A 1 147 ? -2.341 9.752 13.661 1.00 92.94 147 ASP A C 1
ATOM 1147 O O . ASP A 1 147 ? -3.150 10.674 13.654 1.00 92.94 147 ASP A O 1
ATOM 1151 N N . LEU A 1 148 ? -2.096 9.062 14.772 1.00 93.94 148 LEU A N 1
ATOM 1152 C CA . LEU A 1 148 ? -2.505 9.531 16.092 1.00 93.94 148 LEU A CA 1
ATOM 1153 C C . LEU A 1 148 ? -1.636 8.876 17.169 1.00 93.94 148 LEU A C 1
ATOM 1155 O O . LEU A 1 148 ? -1.654 7.658 17.369 1.00 93.94 148 LEU A O 1
ATOM 1159 N N . PHE A 1 149 ? -0.934 9.716 17.917 1.00 94.19 149 PHE A N 1
ATOM 1160 C CA . PHE A 1 149 ? -0.000 9.373 18.979 1.00 94.19 149 PHE A CA 1
ATOM 1161 C C . PHE A 1 149 ? 1.160 8.492 18.503 1.00 94.19 149 PHE A C 1
ATOM 1163 O O . PHE A 1 149 ? 2.061 8.971 17.830 1.00 94.19 149 PHE A O 1
ATOM 1170 N N . ALA A 1 150 ? 1.153 7.216 18.891 1.00 89.62 150 ALA A N 1
ATOM 1171 C CA . ALA A 1 150 ? 2.184 6.228 18.585 1.00 89.62 150 ALA A CA 1
ATOM 1172 C C . ALA A 1 150 ? 1.793 5.297 17.428 1.00 89.62 150 ALA A C 1
ATOM 1174 O O . ALA A 1 150 ? 2.359 4.216 17.311 1.00 89.62 150 ALA A O 1
ATOM 1175 N N . ASN A 1 151 ? 0.754 5.655 16.670 1.00 94.44 151 ASN A N 1
ATOM 1176 C CA . ASN A 1 151 ? 0.257 4.843 15.571 1.00 94.44 151 ASN A CA 1
ATOM 1177 C C . ASN A 1 151 ? 0.128 5.689 14.305 1.00 94.44 151 ASN A C 1
ATOM 1179 O O . ASN A 1 151 ? -0.600 6.683 14.290 1.00 94.44 151 ASN A O 1
ATOM 1183 N N . SER A 1 152 ? 0.769 5.217 13.249 1.00 94.31 152 SER A N 1
ATOM 1184 C CA . SER A 1 152 ? 0.760 5.714 11.887 1.00 94.31 152 SER A CA 1
ATOM 1185 C C . SER A 1 152 ? 0.328 4.580 10.973 1.00 94.31 152 SER A C 1
ATOM 1187 O O . SER A 1 152 ? 0.893 3.483 10.996 1.00 94.31 152 SER A O 1
ATOM 1189 N N . LEU A 1 153 ? -0.721 4.826 10.197 1.00 96.44 153 LEU A N 1
ATOM 1190 C CA . LEU A 1 153 ? -1.191 3.947 9.135 1.00 96.44 153 LEU A CA 1
ATOM 1191 C C . LEU A 1 153 ? -0.865 4.585 7.796 1.00 96.44 153 LEU A C 1
ATOM 1193 O O . LEU A 1 153 ? -1.269 5.718 7.549 1.00 96.44 153 LEU A O 1
ATOM 1197 N N . ILE A 1 154 ? -0.303 3.797 6.887 1.00 96.50 154 ILE A N 1
ATOM 1198 C CA . ILE A 1 154 ? -0.255 4.112 5.460 1.00 96.50 154 ILE A CA 1
ATOM 1199 C C . ILE A 1 154 ? -1.287 3.243 4.742 1.00 96.50 154 ILE A C 1
ATOM 1201 O O . ILE A 1 154 ? -1.336 2.028 4.933 1.00 96.50 154 ILE A O 1
ATOM 1205 N N . VAL A 1 155 ? -2.115 3.854 3.895 1.00 97.69 155 VAL A N 1
ATOM 1206 C CA . VAL A 1 155 ? -3.046 3.160 2.999 1.00 97.69 155 VAL A CA 1
ATOM 1207 C C . VAL A 1 155 ? -2.512 3.262 1.577 1.00 97.69 155 VAL A C 1
ATOM 1209 O O . VAL A 1 155 ? -2.546 4.320 0.955 1.00 97.69 155 VAL A O 1
ATOM 1212 N N . TYR A 1 156 ? -2.059 2.138 1.031 1.00 96.38 156 TYR A N 1
ATOM 1213 C CA . TYR A 1 156 ? -1.437 2.089 -0.286 1.00 96.38 156 TYR A CA 1
ATOM 1214 C C . TYR A 1 156 ? -2.412 2.449 -1.396 1.00 96.38 156 TYR A C 1
ATOM 1216 O O . TYR A 1 156 ? -3.562 2.000 -1.409 1.00 96.38 156 TYR A O 1
ATOM 1224 N N . ARG A 1 157 ? -1.944 3.186 -2.398 1.00 93.88 157 ARG A N 1
ATOM 1225 C CA . ARG A 1 157 ? -2.617 3.412 -3.684 1.00 93.88 157 ARG A CA 1
ATOM 1226 C C . ARG A 1 157 ? -2.698 2.131 -4.506 1.00 93.88 157 ARG A C 1
ATOM 1228 O O . ARG A 1 157 ? -2.033 1.138 -4.225 1.00 93.88 157 ARG A O 1
ATOM 1235 N N . ASN A 1 158 ? -3.529 2.129 -5.546 1.00 93.88 158 ASN A N 1
ATOM 1236 C CA . ASN A 1 158 ? -3.737 0.928 -6.363 1.00 93.88 158 ASN A CA 1
ATOM 1237 C C . ASN A 1 158 ? -2.439 0.434 -7.016 1.00 93.88 158 ASN A C 1
ATOM 1239 O O . ASN A 1 158 ? -2.236 -0.771 -7.150 1.00 93.88 158 ASN A O 1
ATOM 1243 N N . GLU A 1 159 ? -1.570 1.364 -7.398 1.00 93.00 159 GLU A N 1
ATOM 1244 C CA . GLU A 1 159 ? -0.266 1.119 -8.009 1.00 93.00 159 GLU A CA 1
ATOM 1245 C C . GLU A 1 159 ? 0.752 0.579 -6.988 1.00 93.00 159 GLU A C 1
ATOM 1247 O O . GLU A 1 159 ? 1.665 -0.162 -7.357 1.00 93.00 159 GLU A O 1
ATOM 1252 N N . GLU A 1 160 ? 0.572 0.924 -5.710 1.00 95.62 160 GLU A N 1
ATOM 1253 C CA . GLU A 1 160 ? 1.446 0.567 -4.587 1.00 95.62 160 GLU A CA 1
ATOM 1254 C C . GLU A 1 160 ? 1.093 -0.792 -3.984 1.00 95.62 160 GLU A C 1
ATOM 1256 O O . GLU A 1 160 ? 1.990 -1.517 -3.569 1.00 95.62 160 GLU A O 1
ATOM 1261 N N . ILE A 1 161 ? -0.185 -1.188 -3.998 1.00 96.56 161 ILE A N 1
ATOM 1262 C CA . ILE A 1 161 ? -0.655 -2.457 -3.417 1.00 96.56 161 ILE A CA 1
ATOM 1263 C C . ILE A 1 161 ? 0.189 -3.671 -3.847 1.00 96.56 161 ILE A C 1
ATOM 1265 O O . ILE A 1 161 ? 0.554 -4.460 -2.975 1.00 96.56 161 ILE A O 1
ATOM 1269 N N . PRO A 1 162 ? 0.550 -3.865 -5.134 1.00 96.19 162 PRO A N 1
ATOM 1270 C CA . PRO A 1 162 ? 1.401 -4.990 -5.509 1.00 96.19 162 PRO A CA 1
ATOM 1271 C C . PRO A 1 162 ? 2.787 -4.977 -4.854 1.00 96.19 162 PRO A C 1
ATOM 1273 O O . PRO A 1 162 ? 3.318 -6.050 -4.583 1.00 96.19 162 PRO A O 1
ATOM 1276 N N . ALA A 1 163 ? 3.359 -3.795 -4.609 1.00 96.06 163 ALA A N 1
ATOM 1277 C CA . ALA A 1 163 ? 4.620 -3.637 -3.887 1.00 96.06 163 ALA A CA 1
ATOM 1278 C C . ALA A 1 163 ? 4.439 -3.804 -2.372 1.00 96.06 163 ALA A C 1
ATOM 1280 O O . ALA A 1 163 ? 5.264 -4.441 -1.730 1.00 96.06 163 ALA A O 1
ATOM 1281 N N . GLY A 1 164 ? 3.317 -3.342 -1.818 1.00 96.25 164 GLY A N 1
ATOM 1282 C CA . GLY A 1 164 ? 2.967 -3.466 -0.398 1.00 96.25 164 GLY A CA 1
ATOM 1283 C C . GLY A 1 164 ? 2.670 -4.891 0.079 1.00 96.25 164 GLY A C 1
ATOM 1284 O O . GLY A 1 164 ? 2.270 -5.101 1.216 1.00 96.25 164 GLY A O 1
ATOM 1285 N N . GLN A 1 165 ? 2.821 -5.894 -0.791 1.00 96.88 165 GLN A N 1
ATOM 1286 C CA . GLN A 1 165 ? 2.755 -7.302 -0.394 1.00 96.88 165 GLN A CA 1
ATOM 1287 C C . GLN A 1 165 ? 4.067 -7.807 0.223 1.00 96.88 165 GLN A C 1
ATOM 1289 O O . GLN A 1 165 ? 4.079 -8.906 0.792 1.00 96.88 165 GLN A O 1
ATOM 1294 N N . VAL A 1 166 ? 5.163 -7.058 0.054 1.00 95.56 166 VAL A N 1
ATOM 1295 C CA . VAL A 1 166 ? 6.483 -7.414 0.582 1.00 95.56 166 VAL A CA 1
ATOM 1296 C C . VAL A 1 166 ? 6.436 -7.483 2.115 1.00 95.56 166 VAL A C 1
ATOM 1298 O O . VAL A 1 166 ? 5.591 -6.855 2.743 1.00 95.56 166 VAL A O 1
ATOM 1301 N N . HIS A 1 167 ? 7.264 -8.347 2.705 1.00 92.81 167 HIS A N 1
ATOM 1302 C CA . HIS A 1 167 ? 7.335 -8.701 4.138 1.00 92.81 167 HIS A CA 1
ATOM 1303 C C . HIS A 1 167 ? 6.157 -9.498 4.701 1.00 92.81 167 HIS A C 1
ATOM 1305 O O . HIS A 1 167 ? 6.342 -10.270 5.644 1.00 92.81 167 HIS A O 1
ATOM 1311 N N . PHE A 1 168 ? 4.973 -9.401 4.096 1.00 93.81 168 PHE A N 1
ATOM 1312 C CA . PHE A 1 168 ? 3.778 -10.110 4.557 1.00 93.81 168 PHE A CA 1
ATOM 1313 C C . PHE A 1 168 ? 3.463 -11.338 3.700 1.00 93.81 168 PHE A C 1
ATOM 1315 O O . PHE A 1 168 ? 3.560 -12.484 4.155 1.00 93.81 168 PHE A O 1
ATOM 1322 N N . ALA A 1 169 ? 3.098 -11.104 2.440 1.00 94.94 169 ALA A N 1
ATOM 1323 C CA . ALA A 1 169 ? 2.657 -12.139 1.512 1.00 94.94 169 ALA A CA 1
ATOM 1324 C C . ALA A 1 169 ? 3.805 -12.680 0.653 1.00 94.94 169 ALA A C 1
ATOM 1326 O O . ALA A 1 169 ? 3.747 -13.823 0.193 1.00 94.94 169 ALA A O 1
ATOM 1327 N N . VAL A 1 170 ? 4.845 -11.874 0.433 1.00 95.31 170 VAL A N 1
ATOM 1328 C CA . VAL A 1 170 ? 6.007 -12.195 -0.403 1.00 95.31 170 VAL A CA 1
ATOM 1329 C C . VAL A 1 170 ? 7.272 -11.648 0.266 1.00 95.31 170 VAL A C 1
ATOM 1331 O O . VAL A 1 170 ? 7.249 -10.576 0.852 1.00 95.31 170 VAL A O 1
ATOM 1334 N N . SER A 1 171 ? 8.393 -12.366 0.206 1.00 94.88 171 SER A N 1
ATOM 1335 C CA . SER A 1 171 ? 9.680 -11.849 0.698 1.00 94.88 171 SER A CA 1
ATOM 1336 C C . SER A 1 171 ? 10.306 -10.829 -0.261 1.00 94.88 171 SER A C 1
ATOM 1338 O O . SER A 1 171 ? 9.961 -10.785 -1.440 1.00 94.88 171 SER A O 1
ATOM 1340 N N . GLU A 1 172 ? 11.327 -10.094 0.184 1.00 92.88 172 GLU A N 1
ATOM 1341 C CA . GLU A 1 172 ? 12.133 -9.199 -0.673 1.00 92.88 172 GLU A CA 1
ATOM 1342 C C . GLU A 1 172 ? 12.732 -9.898 -1.912 1.00 92.88 172 GLU A C 1
ATOM 1344 O O . GLU A 1 172 ? 13.028 -9.269 -2.927 1.00 92.88 172 GLU A O 1
ATOM 1349 N N . LYS A 1 173 ? 12.898 -11.227 -1.856 1.00 92.94 173 LYS A N 1
ATOM 1350 C CA . LYS A 1 173 ? 13.402 -12.045 -2.972 1.00 92.94 173 LYS A CA 1
ATOM 1351 C C . LYS A 1 173 ? 12.302 -12.533 -3.917 1.00 92.94 173 LYS A C 1
ATOM 1353 O O . LYS A 1 173 ? 12.609 -13.198 -4.904 1.00 92.94 173 LYS A O 1
ATOM 1358 N N . GLY A 1 174 ? 11.037 -12.237 -3.629 1.00 93.38 174 GLY A N 1
ATOM 1359 C CA . GLY A 1 174 ? 9.899 -12.702 -4.415 1.00 93.38 174 GLY A CA 1
ATOM 1360 C C . GLY A 1 174 ? 9.422 -14.105 -4.036 1.00 93.38 174 GLY A C 1
ATOM 1361 O O . GLY A 1 174 ? 8.794 -14.768 -4.854 1.00 93.38 174 GLY A O 1
ATOM 1362 N N . ILE A 1 175 ? 9.735 -14.604 -2.837 1.00 95.25 175 ILE A N 1
ATOM 1363 C CA . ILE A 1 175 ? 9.287 -15.936 -2.399 1.00 95.25 175 ILE A CA 1
ATOM 1364 C C . ILE A 1 175 ? 7.953 -15.779 -1.656 1.00 95.25 175 ILE A C 1
ATOM 1366 O O . ILE A 1 175 ? 7.930 -15.071 -0.647 1.00 95.25 175 ILE A O 1
ATOM 1370 N N . PRO A 1 176 ? 6.853 -16.414 -2.105 1.00 94.00 176 PRO A N 1
ATOM 1371 C CA . PRO A 1 176 ? 5.575 -16.349 -1.403 1.00 94.00 176 PRO A CA 1
ATOM 1372 C C . PRO A 1 176 ? 5.663 -16.913 0.016 1.00 94.00 176 PRO A C 1
ATOM 1374 O O . PRO A 1 176 ? 6.248 -17.974 0.243 1.00 94.00 176 PRO A O 1
ATOM 1377 N N . SER A 1 177 ? 5.033 -16.228 0.963 1.00 92.69 177 SER A N 1
ATOM 1378 C CA . SER A 1 177 ? 4.932 -16.665 2.351 1.00 92.69 177 SER A CA 1
ATOM 1379 C C . SER A 1 177 ? 3.946 -17.827 2.484 1.00 92.69 177 SER A C 1
ATOM 1381 O O . SER A 1 177 ? 2.806 -17.748 2.027 1.00 92.69 177 SER A O 1
ATOM 1383 N N . THR A 1 178 ? 4.357 -18.907 3.151 1.00 91.88 178 THR A N 1
ATOM 1384 C CA . THR A 1 178 ? 3.460 -20.026 3.499 1.00 91.88 178 THR A CA 1
ATOM 1385 C C . THR A 1 178 ? 2.556 -19.707 4.688 1.00 91.88 178 THR A C 1
ATOM 1387 O O . THR A 1 178 ? 1.592 -20.422 4.935 1.00 91.88 178 THR A O 1
ATOM 1390 N N . ALA A 1 179 ? 2.879 -18.651 5.435 1.00 91.19 179 ALA A N 1
ATOM 1391 C CA . ALA A 1 179 ? 2.122 -18.182 6.588 1.00 91.19 179 ALA A CA 1
ATOM 1392 C C . ALA A 1 179 ? 0.975 -17.232 6.219 1.00 91.19 179 ALA A C 1
ATOM 1394 O O . ALA A 1 179 ? 0.164 -16.891 7.080 1.00 91.19 179 ALA A O 1
ATOM 1395 N N . TRP A 1 180 ? 0.935 -16.774 4.966 1.00 94.25 180 TRP A N 1
ATOM 1396 C CA . TRP A 1 180 ? -0.035 -15.806 4.477 1.00 94.25 180 TRP A CA 1
ATOM 1397 C C . TRP A 1 180 ? -1.128 -16.486 3.657 1.00 94.25 180 TRP A C 1
ATOM 1399 O O . TRP A 1 180 ? -0.852 -17.303 2.774 1.00 94.25 180 TRP A O 1
ATOM 1409 N N . ASN A 1 181 ? -2.385 -16.127 3.914 1.00 93.56 181 ASN A N 1
ATOM 1410 C CA . ASN A 1 181 ? -3.495 -16.599 3.100 1.00 93.56 181 ASN A CA 1
ATOM 1411 C C . ASN A 1 181 ? -3.483 -15.879 1.741 1.00 93.56 181 ASN A C 1
ATOM 1413 O O . ASN A 1 181 ? -3.523 -14.656 1.667 1.00 93.56 181 ASN A O 1
ATOM 1417 N N . ARG A 1 182 ? -3.472 -16.635 0.639 1.00 91.75 182 ARG A N 1
ATOM 1418 C CA . ARG A 1 182 ? -3.411 -16.081 -0.727 1.00 91.75 182 ARG A CA 1
ATOM 1419 C C . ARG A 1 182 ? -4.624 -15.215 -1.096 1.00 91.75 182 ARG A C 1
ATOM 1421 O O . ARG A 1 182 ? -4.501 -14.347 -1.965 1.00 91.75 182 ARG A O 1
ATOM 1428 N N . ASN A 1 183 ? -5.766 -15.420 -0.436 1.00 94.38 183 ASN A N 1
ATOM 1429 C CA . ASN A 1 183 ? -6.955 -14.588 -0.627 1.00 94.38 183 ASN A CA 1
ATOM 1430 C C . ASN A 1 183 ? -6.851 -13.235 0.086 1.00 94.38 183 ASN A C 1
ATOM 1432 O O . ASN A 1 183 ? -7.625 -12.335 -0.233 1.00 94.38 183 ASN A O 1
ATOM 1436 N N . TRP A 1 184 ? -5.894 -13.057 0.999 1.00 97.06 184 TRP A N 1
ATOM 1437 C CA . TRP A 1 184 ? -5.649 -11.779 1.657 1.00 97.06 184 TRP A CA 1
ATOM 1438 C C . TRP A 1 184 ? -4.781 -10.887 0.771 1.00 97.06 184 TRP A C 1
ATOM 1440 O O . TRP A 1 184 ? -3.726 -11.295 0.273 1.00 97.06 184 TRP A O 1
ATOM 1450 N N . LEU A 1 185 ? -5.239 -9.658 0.565 1.00 97.94 185 LEU A N 1
ATOM 1451 C CA . LEU A 1 185 ? -4.534 -8.619 -0.173 1.00 97.94 185 LEU A CA 1
ATOM 1452 C C . LEU A 1 185 ? -4.197 -7.485 0.788 1.00 97.94 185 LEU A C 1
ATOM 1454 O O . LEU A 1 185 ? -5.111 -6.824 1.281 1.00 97.94 185 LEU A O 1
ATOM 1458 N N . VAL A 1 186 ? -2.906 -7.253 1.032 1.00 98.12 186 VAL A N 1
ATOM 1459 C CA . VAL A 1 186 ? -2.459 -6.113 1.846 1.00 98.12 186 VAL A CA 1
ATOM 1460 C C . VAL A 1 186 ? -2.812 -4.817 1.115 1.00 98.12 186 VAL A C 1
ATOM 1462 O O . VAL A 1 186 ? -2.526 -4.684 -0.073 1.00 98.12 186 VAL A O 1
ATOM 1465 N N . ILE A 1 187 ? -3.465 -3.887 1.806 1.00 98.31 187 ILE A N 1
ATOM 1466 C CA . ILE A 1 187 ? -3.887 -2.576 1.291 1.00 98.31 187 ILE A CA 1
ATOM 1467 C C . ILE A 1 187 ? -3.265 -1.407 2.062 1.00 98.31 187 ILE A C 1
ATOM 1469 O O . ILE A 1 187 ? -3.520 -0.253 1.730 1.00 98.31 187 ILE A O 1
ATOM 1473 N N . GLY A 1 188 ? -2.480 -1.700 3.090 1.00 97.94 188 GLY A N 1
ATOM 1474 C CA . GLY A 1 188 ? -1.805 -0.723 3.924 1.00 97.94 188 GLY A CA 1
ATOM 1475 C C . GLY A 1 188 ? -1.074 -1.405 5.068 1.00 97.94 188 GLY A C 1
ATOM 1476 O O . GLY A 1 188 ? -1.155 -2.626 5.228 1.00 97.94 188 GLY A O 1
ATOM 1477 N N . GLU A 1 189 ? -0.406 -0.614 5.888 1.00 97.06 189 GLU A N 1
ATOM 1478 C CA . GLU A 1 189 ? 0.329 -1.105 7.047 1.00 97.06 189 GLU A CA 1
ATOM 1479 C C . GLU A 1 189 ? 0.346 -0.081 8.175 1.00 97.06 189 GLU A C 1
ATOM 1481 O O . GLU A 1 189 ? 0.299 1.125 7.935 1.00 97.06 189 GLU A O 1
ATOM 1486 N N . ILE A 1 190 ? 0.408 -0.577 9.408 1.00 96.44 190 ILE A N 1
ATOM 1487 C CA . ILE A 1 190 ? 0.554 0.245 10.608 1.00 96.44 190 ILE A CA 1
ATOM 1488 C C . ILE A 1 190 ? 1.976 0.059 11.120 1.00 96.44 190 ILE A C 1
ATOM 1490 O O . ILE A 1 190 ? 2.405 -1.084 11.319 1.00 96.44 190 ILE A O 1
ATOM 1494 N N . GLU A 1 191 ? 2.691 1.169 11.319 1.00 92.19 191 GLU A N 1
ATOM 1495 C CA . GLU A 1 191 ? 4.064 1.191 11.848 1.00 92.19 191 GLU A CA 1
ATOM 1496 C C . GLU A 1 191 ? 5.002 0.192 11.140 1.00 92.19 191 GLU A C 1
ATOM 1498 O O . GLU A 1 191 ? 5.790 -0.496 11.790 1.00 92.19 191 GLU A O 1
ATOM 1503 N N . TYR A 1 192 ? 4.857 0.028 9.818 1.00 89.06 192 TYR A N 1
ATOM 1504 C CA . TYR A 1 192 ? 5.652 -0.883 8.972 1.00 89.06 192 TYR A CA 1
ATOM 1505 C C . TYR A 1 192 ? 5.674 -2.363 9.408 1.00 89.06 192 TYR A C 1
ATOM 1507 O O . TYR A 1 192 ? 6.544 -3.134 9.005 1.00 89.06 192 TYR A O 1
ATOM 1515 N N . THR A 1 193 ? 4.758 -2.779 10.288 1.00 92.12 193 THR A N 1
ATOM 1516 C CA . THR A 1 193 ? 4.837 -4.087 10.968 1.00 92.12 193 THR A CA 1
ATOM 1517 C C . THR A 1 193 ? 3.521 -4.845 10.981 1.00 92.12 193 THR A C 1
ATOM 1519 O O . THR A 1 193 ? 3.521 -6.078 10.972 1.00 92.12 193 THR A O 1
ATOM 1522 N N . LEU A 1 194 ? 2.395 -4.134 10.987 1.00 94.88 194 LEU A N 1
ATOM 1523 C CA . LEU A 1 194 ? 1.065 -4.725 11.023 1.00 94.88 194 LEU A CA 1
ATOM 1524 C C . LEU A 1 194 ? 0.376 -4.567 9.666 1.00 94.88 194 LEU A C 1
ATOM 1526 O O . LEU A 1 194 ? 0.029 -3.443 9.296 1.00 94.88 194 LEU A O 1
ATOM 1530 N N . PRO A 1 195 ? 0.102 -5.663 8.938 1.00 97.00 195 PRO A N 1
ATOM 1531 C CA . PRO A 1 195 ? -0.566 -5.565 7.654 1.00 97.00 195 PRO A CA 1
ATOM 1532 C C . PRO A 1 195 ? -2.045 -5.235 7.850 1.00 97.00 195 PRO A C 1
ATOM 1534 O O . PRO A 1 195 ? -2.752 -5.899 8.614 1.00 97.00 195 PRO A O 1
ATOM 1537 N N . VAL A 1 196 ? -2.531 -4.257 7.094 1.00 98.44 196 VAL A N 1
ATOM 1538 C CA . VAL A 1 196 ? -3.956 -3.988 6.900 1.00 98.44 196 VAL A CA 1
ATOM 1539 C C . VAL A 1 196 ? -4.360 -4.587 5.566 1.00 98.44 196 VAL A C 1
ATOM 1541 O O . VAL A 1 196 ? -3.757 -4.292 4.537 1.00 98.44 196 VAL A O 1
ATOM 1544 N N . PHE A 1 197 ? -5.371 -5.448 5.552 1.00 98.56 197 PHE A N 1
ATOM 1545 C CA . PHE A 1 197 ? -5.716 -6.223 4.365 1.00 98.56 197 PHE A CA 1
ATOM 1546 C C . PHE A 1 197 ? -7.223 -6.383 4.172 1.00 98.56 197 PHE A C 1
ATOM 1548 O O . PHE A 1 197 ? -8.033 -6.127 5.065 1.00 98.56 197 PHE A O 1
ATOM 1555 N N . ILE A 1 198 ? -7.584 -6.820 2.969 1.00 98.50 198 ILE A N 1
ATOM 1556 C CA . ILE A 1 198 ? -8.938 -7.223 2.583 1.00 98.50 198 ILE A CA 1
ATOM 1557 C C . ILE A 1 198 ? -8.914 -8.647 2.035 1.00 98.50 198 ILE A C 1
ATOM 1559 O O . ILE A 1 198 ? -7.866 -9.147 1.617 1.00 98.50 198 ILE A O 1
ATOM 1563 N N . HIS A 1 199 ? -10.080 -9.278 1.963 1.00 97.56 199 HIS A N 1
ATOM 1564 C CA . HIS A 1 199 ? -10.257 -10.515 1.208 1.00 97.56 199 HIS A CA 1
ATOM 1565 C C . HIS A 1 1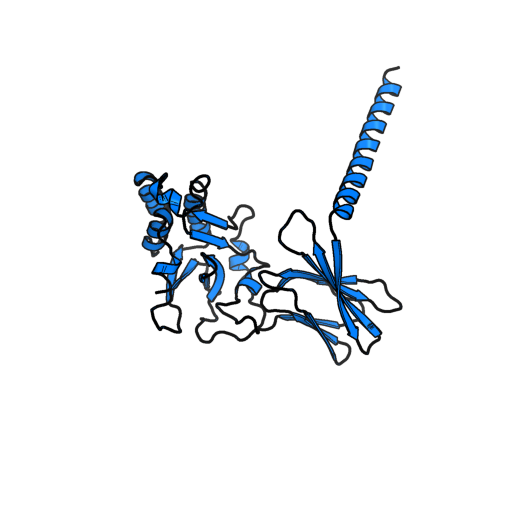99 ? -10.601 -10.176 -0.247 1.00 97.56 199 HIS A C 1
ATOM 1567 O O . HIS A 1 199 ? -11.453 -9.326 -0.511 1.00 97.56 199 HIS A O 1
ATOM 1573 N N . ARG A 1 200 ? -9.909 -10.805 -1.204 1.00 95.06 200 ARG A N 1
ATOM 1574 C CA . ARG A 1 200 ? -10.051 -10.511 -2.645 1.00 95.06 200 ARG A CA 1
ATOM 1575 C C . ARG A 1 200 ? -11.442 -10.837 -3.199 1.00 95.06 200 ARG A C 1
ATOM 1577 O O . ARG A 1 200 ? -11.840 -10.260 -4.207 1.00 95.06 200 ARG A O 1
ATOM 1584 N N . ASP A 1 201 ? -12.119 -11.788 -2.575 1.00 93.88 201 ASP A N 1
ATOM 1585 C CA . ASP A 1 201 ? -13.386 -12.396 -2.977 1.00 93.88 201 ASP A CA 1
ATOM 1586 C C . ASP A 1 201 ? -14.599 -11.863 -2.199 1.00 93.88 201 ASP A C 1
ATOM 1588 O O . ASP A 1 201 ? -15.733 -12.183 -2.551 1.00 93.88 201 ASP A O 1
ATOM 1592 N N . GLU A 1 202 ? -14.395 -11.013 -1.187 1.00 94.31 202 GLU A N 1
ATOM 1593 C CA . GLU A 1 202 ? -15.490 -10.427 -0.410 1.00 94.31 202 GLU A CA 1
ATOM 1594 C C . GLU A 1 202 ? -16.011 -9.119 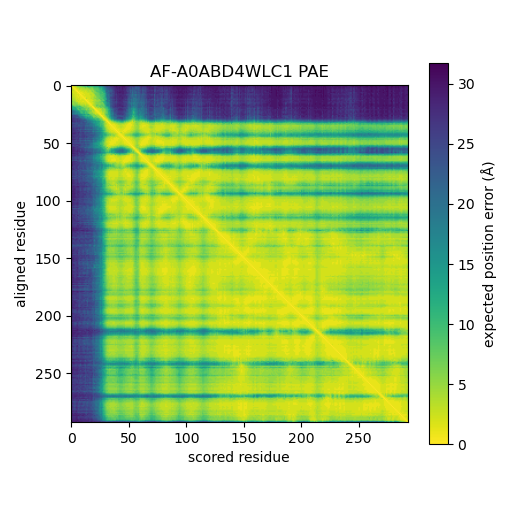-1.027 1.00 94.31 202 GLU A C 1
ATOM 1596 O O . GLU A 1 202 ? -15.269 -8.166 -1.295 1.00 94.31 202 GLU A O 1
ATOM 1601 N N . GLU A 1 203 ? -17.333 -9.041 -1.192 1.00 90.69 203 GLU A N 1
ATOM 1602 C CA . GLU A 1 203 ? -18.017 -7.805 -1.571 1.00 90.69 203 GLU A CA 1
ATOM 1603 C C . GLU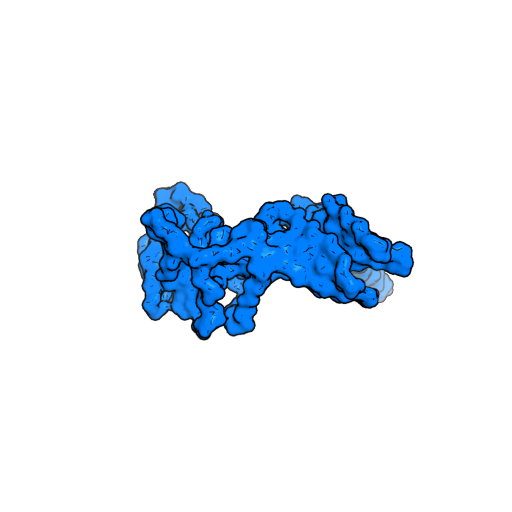 A 1 203 ? -17.848 -6.714 -0.508 1.00 90.69 203 GLU A C 1
ATOM 1605 O O . GLU A 1 203 ? -17.769 -6.988 0.688 1.00 90.69 203 GLU A O 1
ATOM 1610 N N . ASN A 1 204 ? -17.830 -5.448 -0.936 1.00 92.88 204 ASN A N 1
ATOM 1611 C CA . ASN A 1 204 ? -17.652 -4.264 -0.076 1.00 92.88 204 ASN A CA 1
ATOM 1612 C C . ASN A 1 204 ? -16.334 -4.216 0.719 1.00 92.88 204 ASN A C 1
ATOM 1614 O O . ASN A 1 204 ? -16.123 -3.280 1.495 1.00 92.88 204 ASN A O 1
ATOM 1618 N N . SER A 1 205 ? -15.455 -5.199 0.507 1.00 97.06 205 SER A N 1
ATOM 1619 C CA . SER A 1 205 ? -14.088 -5.258 1.016 1.00 97.06 205 SER A CA 1
ATOM 1620 C C . SER A 1 205 ? -13.988 -4.903 2.506 1.00 97.06 205 SER A C 1
ATOM 1622 O O . SER A 1 205 ? -13.451 -3.841 2.842 1.00 97.06 205 SER A O 1
ATOM 1624 N N . PRO A 1 206 ? -14.524 -5.745 3.416 1.00 97.50 206 PRO A N 1
ATOM 1625 C CA . PRO A 1 206 ? -14.270 -5.595 4.843 1.00 97.50 206 PRO A CA 1
ATOM 1626 C C . PRO A 1 206 ? -12.762 -5.527 5.097 1.00 97.50 206 PRO A C 1
ATOM 1628 O O . PRO A 1 206 ? -11.975 -6.160 4.391 1.00 97.50 206 PRO A O 1
ATOM 1631 N N . VAL A 1 207 ? -12.367 -4.730 6.085 1.00 98.50 207 VAL A N 1
ATOM 1632 C CA . VAL A 1 207 ? -10.955 -4.450 6.362 1.00 98.50 207 VAL A CA 1
ATOM 1633 C C . VAL A 1 207 ? -10.543 -5.135 7.650 1.00 98.50 207 VAL A C 1
ATOM 1635 O O . VAL A 1 207 ? -11.248 -5.075 8.665 1.00 98.50 207 VAL A O 1
ATOM 1638 N N . TYR A 1 208 ? -9.380 -5.766 7.593 1.00 98.50 208 TYR A N 1
ATOM 1639 C CA . TYR A 1 208 ? -8.804 -6.569 8.652 1.00 98.50 208 TYR A CA 1
ATOM 1640 C C . TYR A 1 208 ? -7.387 -6.089 8.956 1.00 98.50 208 TYR A C 1
ATOM 1642 O O . TYR A 1 208 ? -6.716 -5.521 8.095 1.00 98.50 208 TYR A O 1
ATOM 1650 N N . VAL A 1 209 ? -6.928 -6.344 10.177 1.00 97.69 209 VAL A N 1
ATOM 1651 C CA . VAL A 1 209 ? -5.506 -6.274 10.536 1.00 97.69 209 VAL A CA 1
ATOM 1652 C C . VAL A 1 209 ? -4.989 -7.677 10.812 1.00 97.69 209 VAL A C 1
ATOM 1654 O O . VAL A 1 209 ? -5.729 -8.531 11.314 1.00 97.69 209 VAL A O 1
ATOM 1657 N N . GLY A 1 210 ? -3.725 -7.920 10.473 1.00 95.31 210 GLY A N 1
ATOM 1658 C CA . GLY A 1 210 ? -3.040 -9.156 10.828 1.00 95.31 210 GLY A CA 1
ATOM 1659 C C . GLY A 1 210 ? -2.613 -9.123 12.287 1.00 95.31 210 GLY A C 1
ATOM 1660 O O . GLY A 1 210 ? -1.946 -8.189 12.712 1.00 95.31 210 GLY A O 1
ATOM 1661 N N . GLN A 1 211 ? -2.975 -10.152 13.044 1.00 93.62 211 GLN A N 1
ATOM 1662 C CA . GLN A 1 211 ? -2.472 -10.387 14.391 1.00 93.62 211 GLN A CA 1
ATOM 1663 C C . GLN A 1 211 ? -1.559 -11.609 14.385 1.00 93.62 211 GLN A C 1
ATOM 1665 O O . GLN A 1 211 ? -1.926 -12.661 13.855 1.00 93.62 211 GLN A O 1
ATOM 1670 N N . LYS A 1 212 ? -0.391 -11.490 15.006 1.00 89.44 212 LYS A N 1
ATOM 1671 C CA . LYS A 1 212 ? 0.525 -12.602 15.234 1.00 89.44 212 LYS A CA 1
ATOM 1672 C C . LYS A 1 212 ? 0.550 -12.921 16.726 1.00 89.44 212 LYS A C 1
ATOM 1674 O O . LYS A 1 212 ? 0.551 -12.019 17.551 1.00 89.44 212 LYS A O 1
ATOM 1679 N N . GLU A 1 213 ? 0.480 -14.207 17.053 1.00 81.62 213 GLU A N 1
ATOM 1680 C CA . GLU A 1 213 ? 0.651 -14.683 18.430 1.00 81.62 213 GLU A CA 1
ATOM 1681 C C . GLU A 1 213 ? 2.098 -15.089 18.690 1.00 81.62 213 GLU A C 1
ATOM 1683 O O . GLU A 1 213 ? 2.823 -15.481 17.765 1.00 81.62 213 GLU A O 1
ATOM 1688 N N . ARG A 1 214 ? 2.475 -15.103 19.971 1.00 75.94 214 ARG A N 1
ATOM 1689 C CA . ARG A 1 214 ? 3.854 -15.339 20.378 1.00 75.94 214 ARG A CA 1
ATOM 1690 C C . ARG A 1 214 ? 4.301 -16.716 19.938 1.00 75.94 214 ARG A C 1
ATOM 1692 O O . ARG A 1 214 ? 3.670 -17.718 20.267 1.00 75.94 214 ARG A O 1
ATOM 1699 N N . ASN A 1 215 ? 5.418 -16.771 19.219 1.00 75.00 215 ASN A N 1
ATOM 1700 C CA . ASN A 1 215 ? 5.958 -17.993 18.612 1.00 75.00 215 ASN A CA 1
ATOM 1701 C C . ASN A 1 215 ? 5.064 -18.630 17.525 1.00 75.00 215 ASN A C 1
ATOM 1703 O O . ASN A 1 215 ? 5.354 -19.741 17.079 1.00 75.00 215 ASN A O 1
ATOM 1707 N N . SER A 1 216 ? 4.006 -17.955 17.062 1.00 81.19 216 SER A N 1
ATOM 1708 C CA . SER A 1 216 ? 3.242 -18.384 15.890 1.00 81.19 216 SER A CA 1
ATOM 1709 C C . SER A 1 216 ? 3.961 -17.956 14.619 1.00 81.19 216 SER A C 1
ATOM 1711 O O . SER A 1 216 ? 4.379 -16.809 14.464 1.00 81.19 216 SER A O 1
ATOM 1713 N N . SER A 1 217 ? 4.059 -18.867 13.657 1.00 82.19 217 SER A N 1
ATOM 1714 C CA . SER A 1 217 ? 4.447 -18.521 12.291 1.00 82.19 217 SER A CA 1
ATOM 1715 C C . SER A 1 217 ? 3.273 -17.996 11.465 1.00 82.19 217 SER A C 1
ATOM 1717 O O . SER A 1 217 ? 3.520 -17.441 10.406 1.00 82.19 217 SER A O 1
ATOM 1719 N N . THR A 1 218 ? 2.028 -18.134 11.935 1.00 88.31 218 THR A N 1
ATOM 1720 C CA . THR A 1 218 ? 0.794 -17.822 11.191 1.00 88.31 218 THR A CA 1
ATOM 1721 C C . THR A 1 218 ? 0.119 -16.537 11.659 1.00 88.31 218 THR A C 1
ATOM 1723 O O . THR A 1 218 ? 0.241 -16.148 12.825 1.00 88.31 218 THR A O 1
ATOM 1726 N N . TRP A 1 219 ? -0.624 -15.915 10.743 1.00 92.81 219 TRP A N 1
ATOM 1727 C CA . TRP A 1 219 ? -1.422 -14.718 10.990 1.00 92.81 219 TRP A CA 1
ATOM 1728 C C . TRP A 1 219 ? -2.880 -15.066 11.305 1.00 92.81 219 TRP A C 1
ATOM 1730 O O . TRP A 1 219 ? -3.465 -15.958 10.690 1.00 92.81 219 TRP A O 1
ATOM 1740 N N . LYS A 1 220 ? -3.483 -14.316 12.228 1.00 93.94 220 LYS A N 1
ATOM 1741 C CA . LYS A 1 220 ? -4.920 -14.318 12.515 1.00 93.94 220 LYS A CA 1
ATOM 1742 C C . LYS A 1 220 ? -5.544 -13.019 12.020 1.00 93.94 220 LYS A C 1
ATOM 1744 O O . LYS A 1 220 ? -4.939 -11.957 12.133 1.00 93.94 220 LYS A O 1
ATOM 1749 N N . GLU A 1 2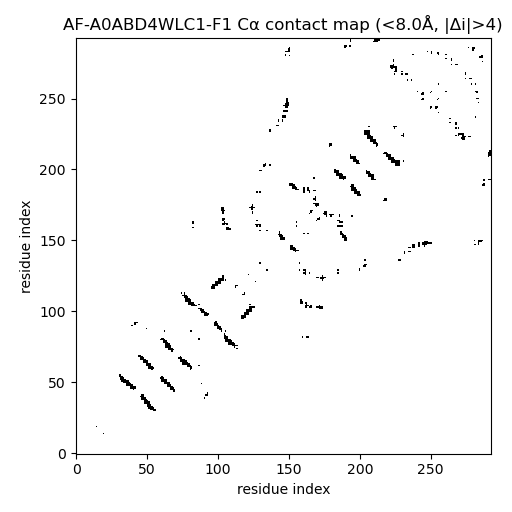21 ? -6.755 -13.102 11.486 1.00 95.38 221 GLU A N 1
ATOM 1750 C CA . GLU A 1 221 ? -7.501 -11.928 11.036 1.00 95.38 221 GLU A CA 1
ATOM 1751 C C . GLU A 1 221 ? -8.248 -11.263 12.195 1.00 95.38 221 GLU A C 1
ATOM 1753 O O . GLU A 1 221 ? -8.918 -11.918 12.998 1.00 95.38 221 GLU A O 1
ATOM 1758 N N . VAL A 1 222 ? -8.176 -9.936 12.263 1.00 96.69 222 VAL A N 1
ATOM 1759 C CA . VAL A 1 222 ? -9.003 -9.133 13.164 1.00 96.69 222 VAL A CA 1
ATOM 1760 C C . VAL A 1 222 ? -9.768 -8.120 12.328 1.00 96.69 222 VAL A C 1
ATOM 1762 O O . VAL A 1 222 ? -9.191 -7.171 11.808 1.00 96.69 222 VAL A O 1
ATOM 1765 N N . LYS A 1 223 ? -11.084 -8.312 12.197 1.00 97.69 223 LYS A N 1
ATOM 1766 C CA . LYS A 1 223 ? -11.954 -7.403 11.439 1.00 97.69 223 LYS A CA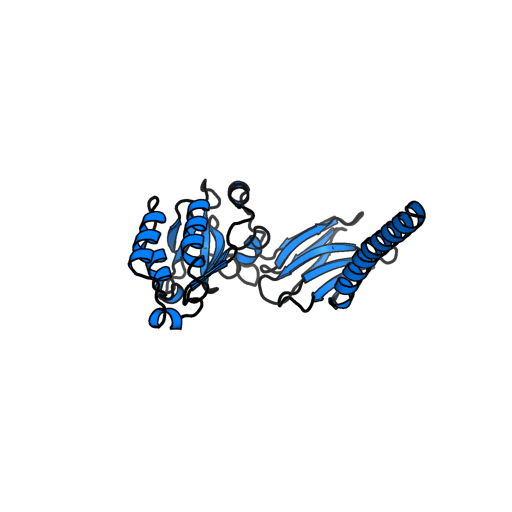 1
ATOM 1767 C C . LYS A 1 223 ? -12.065 -6.051 12.143 1.00 97.69 223 LYS A C 1
ATOM 1769 O O . LYS A 1 223 ? -12.593 -5.974 13.255 1.00 97.69 223 LYS A O 1
ATOM 1774 N N . ILE A 1 224 ? -11.616 -4.988 11.482 1.00 97.88 224 ILE A N 1
ATOM 1775 C CA . ILE A 1 224 ? -11.633 -3.614 12.007 1.00 97.88 224 ILE A CA 1
ATOM 1776 C C . ILE A 1 224 ? -12.671 -2.726 11.317 1.00 97.88 224 ILE A C 1
ATOM 1778 O O . ILE A 1 224 ? -13.110 -1.742 11.906 1.00 97.88 224 ILE A O 1
ATOM 1782 N N . ALA A 1 225 ? -13.136 -3.090 10.121 1.00 97.94 225 ALA A N 1
ATOM 1783 C CA . ALA A 1 225 ? -14.249 -2.418 9.462 1.00 97.94 225 ALA A CA 1
ATOM 1784 C C . ALA A 1 225 ? -15.083 -3.401 8.637 1.00 97.94 225 ALA A C 1
ATOM 1786 O O . ALA A 1 225 ? -14.548 -4.301 7.993 1.00 97.94 225 ALA A O 1
ATOM 1787 N N . SER A 1 226 ? -16.401 -3.200 8.615 1.00 96.44 226 SER A N 1
ATOM 1788 C CA . SER A 1 226 ? -17.318 -4.042 7.834 1.00 96.44 226 SER A CA 1
ATOM 1789 C C . SER A 1 226 ? -17.259 -3.767 6.329 1.00 96.44 226 SER A C 1
ATOM 1791 O O . SER A 1 226 ? -17.672 -4.615 5.550 1.00 96.44 226 SER A O 1
ATOM 1793 N N . THR A 1 227 ? -16.755 -2.601 5.918 1.00 96.69 227 THR A N 1
ATOM 1794 C CA . THR A 1 227 ? -16.541 -2.224 4.514 1.00 96.69 227 THR A CA 1
ATOM 1795 C C . THR A 1 227 ? -15.335 -1.293 4.393 1.00 96.69 227 THR A C 1
ATOM 1797 O O . THR A 1 227 ? -14.986 -0.602 5.358 1.00 96.69 227 THR A O 1
ATOM 1800 N N . TYR A 1 228 ? -14.759 -1.157 3.196 1.00 97.31 228 TYR A N 1
ATOM 1801 C CA . TYR A 1 228 ? -13.690 -0.178 2.953 1.00 97.31 228 TYR A CA 1
ATOM 1802 C C . TYR A 1 228 ? -14.161 1.280 3.126 1.00 97.31 228 TYR A C 1
ATOM 1804 O O . TYR A 1 228 ? -13.372 2.195 3.373 1.00 97.31 228 TYR A O 1
ATOM 1812 N N . ARG A 1 229 ? -15.468 1.542 2.998 1.00 95.88 229 ARG A N 1
ATOM 1813 C CA . ARG A 1 229 ? -16.049 2.876 3.236 1.00 95.88 229 ARG A CA 1
ATOM 1814 C C . ARG A 1 229 ? -16.211 3.188 4.708 1.00 95.88 229 ARG A C 1
ATOM 1816 O O . ARG A 1 229 ? -16.008 4.336 5.091 1.00 95.88 229 ARG A O 1
ATOM 1823 N N . ASP A 1 230 ? -16.552 2.202 5.523 1.00 96.94 230 ASP A N 1
ATOM 1824 C CA . ASP A 1 230 ? -16.566 2.384 6.972 1.00 96.94 230 ASP A CA 1
ATOM 1825 C C . ASP A 1 230 ? -15.145 2.510 7.523 1.00 96.94 230 ASP A C 1
ATOM 1827 O O . ASP A 1 230 ? -14.926 3.338 8.399 1.00 96.94 230 ASP A O 1
ATOM 1831 N N . PHE A 1 231 ? -14.171 1.803 6.937 1.00 97.81 231 PHE A N 1
ATOM 1832 C CA . PHE A 1 231 ? -12.755 1.982 7.259 1.00 97.81 231 PHE A CA 1
ATOM 1833 C C . PHE A 1 231 ? -12.296 3.427 7.037 1.00 97.81 231 PHE A C 1
ATOM 1835 O O . PHE A 1 231 ? -11.846 4.077 7.971 1.00 97.81 231 PHE A O 1
ATOM 1842 N N . GLN A 1 232 ? -12.499 3.982 5.840 1.00 97.50 232 GLN A N 1
ATOM 1843 C CA . GLN A 1 232 ? -12.083 5.358 5.538 1.00 97.50 232 GLN A CA 1
ATOM 1844 C C . GLN A 1 232 ? -12.847 6.423 6.344 1.00 97.50 232 GLN A C 1
ATOM 1846 O O . GLN A 1 232 ? -12.304 7.487 6.624 1.00 97.50 232 GLN A O 1
ATOM 1851 N N . LYS A 1 233 ? -14.085 6.150 6.778 1.00 95.94 233 LYS A N 1
ATOM 1852 C CA . LYS A 1 233 ? -14.783 7.014 7.749 1.00 95.94 233 LYS A CA 1
ATOM 1853 C C . LYS A 1 233 ? -14.144 6.940 9.136 1.00 95.94 233 LYS A C 1
ATOM 1855 O O . LYS A 1 233 ? -13.983 7.978 9.764 1.00 95.94 233 LYS A O 1
ATOM 1860 N N . ALA A 1 234 ? -13.783 5.741 9.596 1.00 96.69 234 ALA A N 1
ATOM 1861 C CA . ALA A 1 234 ? -13.098 5.554 10.871 1.00 96.69 234 ALA A CA 1
ATOM 1862 C C . ALA A 1 234 ? -11.734 6.259 10.887 1.00 96.69 234 ALA A C 1
ATOM 1864 O O . ALA A 1 234 ? -11.424 6.924 11.868 1.00 96.69 234 ALA A O 1
ATOM 1865 N N . LEU A 1 235 ? -10.973 6.190 9.785 1.00 96.62 235 LEU A N 1
ATOM 1866 C CA . LEU A 1 235 ? -9.702 6.910 9.656 1.00 96.62 235 LEU A CA 1
ATOM 1867 C C . LEU A 1 235 ? -9.879 8.422 9.783 1.00 96.62 235 LEU A C 1
ATOM 1869 O O . LEU A 1 235 ? -9.139 9.047 10.528 1.00 96.62 235 LEU A O 1
ATOM 1873 N N . LYS A 1 236 ? -10.896 9.007 9.141 1.00 95.00 236 LYS A N 1
ATOM 1874 C CA . LYS A 1 236 ? -11.167 10.452 9.251 1.00 95.00 236 LYS A CA 1
ATOM 1875 C C . LYS A 1 236 ? -11.465 10.896 10.680 1.00 95.00 236 LYS A C 1
ATOM 1877 O O . LYS A 1 236 ? -10.929 11.897 11.125 1.00 95.00 236 LYS A O 1
ATOM 1882 N N . LEU A 1 237 ? -12.238 10.108 11.428 1.00 94.06 237 LEU A N 1
ATOM 1883 C CA . LEU A 1 237 ? -12.524 10.393 12.842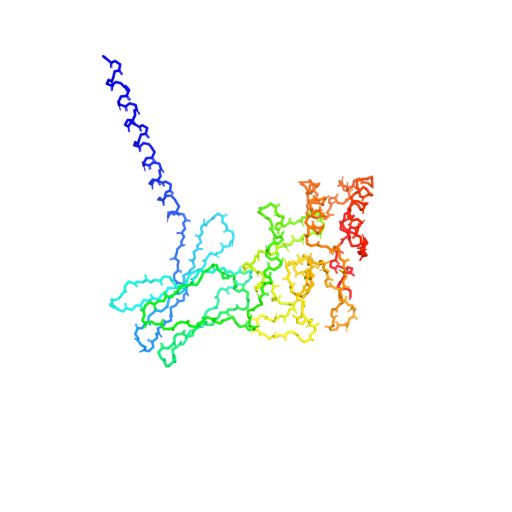 1.00 94.06 237 LEU A CA 1
ATOM 1884 C C . LEU A 1 237 ? -11.273 10.376 13.740 1.00 94.06 237 LEU A C 1
ATOM 1886 O O . LEU A 1 237 ? -11.322 10.880 14.860 1.00 94.06 237 LEU A O 1
ATOM 1890 N N . ILE A 1 238 ? -10.186 9.754 13.283 1.00 90.94 238 ILE A N 1
ATOM 1891 C CA . ILE A 1 238 ? -8.915 9.633 14.008 1.00 90.94 238 ILE A CA 1
ATOM 1892 C C . ILE A 1 238 ? -7.908 10.677 13.529 1.00 90.94 238 ILE A C 1
ATOM 1894 O O . ILE A 1 238 ? -7.199 11.245 14.355 1.00 90.94 238 ILE A O 1
ATOM 1898 N N . ASP A 1 239 ? -7.876 10.939 12.225 1.00 88.50 239 ASP A N 1
ATOM 1899 C CA . ASP A 1 239 ? -6.970 11.898 11.600 1.00 88.50 239 ASP A CA 1
ATOM 1900 C C . ASP A 1 239 ? -7.397 13.354 11.844 1.00 88.50 239 ASP A C 1
ATOM 1902 O O . ASP A 1 239 ? -6.556 14.202 12.113 1.00 88.50 239 ASP A O 1
ATOM 1906 N N . ASP A 1 240 ? -8.699 13.662 11.866 1.00 87.12 240 ASP A N 1
ATOM 1907 C CA . ASP A 1 240 ? -9.192 15.023 12.128 1.00 87.12 240 ASP A CA 1
ATOM 1908 C C . ASP A 1 240 ? -8.625 15.642 13.437 1.00 87.12 240 ASP A C 1
ATOM 1910 O O . ASP A 1 240 ? -8.219 16.811 13.426 1.00 87.12 240 ASP A O 1
ATOM 1914 N N . PRO A 1 241 ? -8.541 14.913 14.574 1.00 85.06 241 PRO A N 1
ATOM 1915 C CA . PRO A 1 241 ? -7.912 15.422 15.795 1.00 85.06 241 PRO A CA 1
ATOM 1916 C C . PRO A 1 241 ? -6.378 15.251 15.866 1.00 85.06 241 PRO A C 1
ATOM 1918 O O . PRO A 1 241 ? -5.802 15.576 16.912 1.00 85.06 241 PRO A O 1
ATOM 1921 N N . SER A 1 242 ? -5.698 14.755 14.823 1.00 82.81 242 SER A N 1
ATOM 1922 C CA . SER A 1 242 ? -4.270 14.382 14.870 1.00 82.81 242 SER A CA 1
ATOM 1923 C C . SER A 1 242 ? -3.293 15.556 14.881 1.00 82.81 242 SER A C 1
ATOM 1925 O O . SER A 1 242 ? -2.180 15.409 15.378 1.00 82.81 242 SER A O 1
ATOM 1927 N N . GLY A 1 243 ? -3.692 16.733 14.386 1.00 81.00 243 GLY A N 1
ATOM 1928 C CA . GLY A 1 243 ? -2.759 17.816 14.035 1.00 81.00 243 GLY A CA 1
ATOM 1929 C C . GLY A 1 243 ? -1.853 18.347 15.158 1.00 81.00 243 GLY A C 1
ATOM 1930 O O . GLY A 1 243 ? -0.849 18.995 14.875 1.00 81.00 243 GLY A O 1
ATOM 1931 N N . ASN A 1 244 ? -2.178 18.090 16.429 1.00 84.00 244 ASN A N 1
ATOM 1932 C CA . ASN A 1 244 ? -1.312 18.370 17.582 1.00 84.00 244 ASN A CA 1
ATOM 1933 C C . ASN A 1 244 ? -1.149 17.158 18.521 1.00 84.00 244 ASN A C 1
ATOM 1935 O O . ASN A 1 244 ? -1.024 17.325 19.738 1.00 84.00 244 ASN A O 1
ATOM 1939 N N . ARG A 1 245 ? -1.251 15.955 17.948 1.00 90.88 245 ARG A N 1
ATOM 1940 C CA . ARG A 1 245 ? -1.232 14.649 18.619 1.00 90.88 245 ARG A CA 1
ATOM 1941 C C . ARG A 1 245 ? -0.476 13.602 17.801 1.00 90.88 245 ARG A C 1
ATOM 1943 O O . ARG A 1 245 ? -0.837 12.433 17.840 1.00 90.88 245 ARG A O 1
ATOM 1950 N N . SER A 1 246 ? 0.514 14.002 17.012 1.00 85.25 246 SER A N 1
ATOM 1951 C CA . SER A 1 246 ? 1.240 13.089 16.118 1.00 85.25 246 SER A CA 1
ATOM 1952 C C . SER A 1 246 ? 2.382 12.342 16.812 1.00 85.25 246 SER A C 1
ATOM 1954 O O . SER A 1 246 ? 3.035 11.532 16.164 1.00 85.25 246 SER A O 1
ATOM 1956 N N . PHE A 1 247 ? 2.644 12.612 18.099 1.00 87.19 247 PHE A N 1
ATOM 1957 C CA . PHE A 1 247 ? 3.735 11.981 18.840 1.00 87.19 247 PHE A CA 1
ATOM 1958 C C . PHE A 1 247 ? 3.233 11.138 20.026 1.00 87.19 247 PHE A C 1
ATOM 1960 O O . PHE A 1 247 ? 2.228 11.485 20.659 1.00 87.19 247 PHE A O 1
ATOM 1967 N N . PRO A 1 248 ? 3.938 10.049 20.396 1.00 89.81 248 PRO A N 1
ATOM 1968 C CA . PRO A 1 248 ? 3.584 9.213 21.547 1.00 89.81 248 PRO A CA 1
ATOM 1969 C C . PRO A 1 248 ? 3.432 9.989 22.865 1.00 89.81 248 PRO A C 1
ATOM 1971 O O . PRO A 1 248 ? 2.596 9.654 23.708 1.00 89.81 248 PRO A O 1
ATOM 1974 N N . GLU A 1 249 ? 4.230 11.038 23.064 1.00 90.88 249 GLU A N 1
ATOM 1975 C CA . GLU A 1 249 ? 4.225 11.861 24.274 1.00 90.88 249 GLU A CA 1
ATOM 1976 C C . GLU A 1 249 ? 2.926 12.663 24.433 1.00 90.88 249 GLU A C 1
ATOM 1978 O O . GLU A 1 249 ? 2.509 12.940 25.566 1.00 90.88 249 GLU A O 1
ATOM 1983 N N . ASP A 1 250 ? 2.249 12.970 23.321 1.00 91.69 250 ASP A N 1
ATOM 1984 C CA . ASP A 1 250 ? 1.029 13.777 23.303 1.00 91.69 250 ASP A CA 1
ATOM 1985 C C . ASP A 1 250 ? -0.133 13.085 24.022 1.00 91.69 250 ASP A C 1
ATOM 1987 O O . ASP A 1 250 ? -1.040 13.752 24.518 1.00 91.69 250 ASP A O 1
ATOM 1991 N N . VAL A 1 251 ? -0.083 11.758 24.194 1.00 93.00 251 VAL A N 1
ATOM 1992 C CA . VAL A 1 251 ? -1.062 11.009 25.003 1.00 93.00 251 VAL A CA 1
ATOM 1993 C C . VAL A 1 251 ? -1.136 11.556 26.429 1.00 93.00 251 VAL A C 1
ATOM 1995 O O . VAL A 1 251 ? -2.198 11.548 27.049 1.00 93.00 251 VAL A O 1
ATOM 1998 N N . LYS A 1 252 ? -0.008 12.022 26.978 1.00 92.19 252 LYS A N 1
ATOM 1999 C CA . LYS A 1 252 ? 0.070 12.507 28.362 1.00 92.19 252 LYS A CA 1
ATOM 2000 C C . LYS A 1 252 ? -0.271 13.988 28.476 1.00 92.19 252 LYS A C 1
ATOM 2002 O O . LYS A 1 252 ? -0.866 14.394 29.471 1.00 92.19 252 LYS A O 1
ATOM 2007 N N . THR A 1 253 ? 0.134 14.792 27.497 1.00 93.31 253 THR A N 1
ATOM 2008 C CA . THR A 1 253 ? 0.033 16.260 27.541 1.00 93.31 253 THR A CA 1
ATOM 2009 C C . THR A 1 253 ? -1.246 16.784 26.888 1.00 93.31 253 THR A C 1
ATOM 2011 O O . THR A 1 253 ? -1.786 17.795 27.330 1.00 93.31 253 THR A O 1
ATOM 2014 N N . ASN A 1 254 ? -1.754 16.088 25.872 1.00 94.06 254 ASN A N 1
ATOM 2015 C CA . ASN A 1 254 ? -2.921 16.456 25.078 1.00 94.06 254 ASN A CA 1
ATOM 2016 C C . ASN A 1 254 ? -3.723 15.204 24.638 1.00 94.06 254 ASN A C 1
ATOM 2018 O O . ASN A 1 254 ? -3.905 14.965 23.438 1.00 94.06 254 ASN A O 1
ATOM 2022 N N . PRO A 1 255 ? -4.224 14.385 25.586 1.00 94.69 255 PRO A N 1
ATOM 2023 C CA . PRO A 1 255 ? -5.006 13.198 25.252 1.00 94.69 255 PRO A CA 1
ATOM 2024 C C . PRO A 1 255 ? -6.277 13.555 24.479 1.00 94.69 255 PRO A C 1
ATOM 2026 O O . PRO A 1 255 ? -6.838 1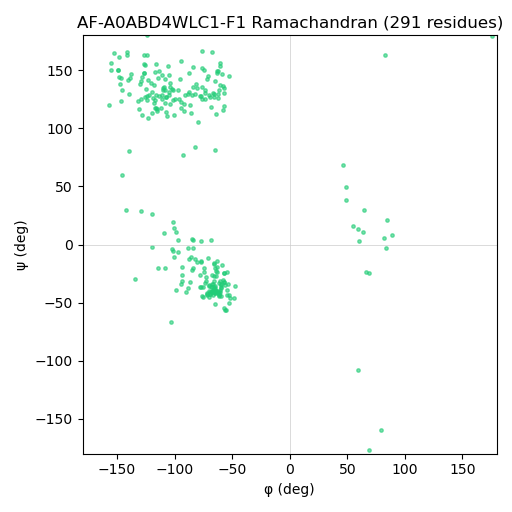4.645 24.630 1.00 94.69 255 PRO A O 1
ATOM 2029 N N . LEU A 1 256 ? -6.791 12.593 23.710 1.00 94.75 256 LEU A N 1
ATOM 2030 C CA . LEU A 1 256 ? -8.114 12.726 23.116 1.00 94.75 256 LEU A CA 1
ATOM 2031 C C . LEU A 1 256 ? -9.174 12.712 24.238 1.00 94.75 256 LEU A C 1
ATOM 2033 O O . LEU A 1 256 ? -9.140 11.820 25.095 1.00 94.75 256 LEU A O 1
ATOM 2037 N N . PRO A 1 257 ? -10.118 13.670 24.278 1.00 95.12 257 PRO A N 1
ATOM 2038 C CA . PRO A 1 257 ? -11.149 13.701 25.308 1.00 95.12 257 PRO A CA 1
ATOM 2039 C C . PRO A 1 257 ? -11.974 12.407 25.346 1.00 95.12 257 PRO A C 1
ATOM 2041 O O . PRO A 1 257 ? -12.477 11.938 24.329 1.00 95.12 257 PRO A O 1
ATOM 2044 N N . GLU A 1 258 ? -12.225 11.863 26.539 1.00 96.25 258 GLU A N 1
ATOM 2045 C CA . GLU A 1 258 ? -12.977 10.604 26.705 1.00 96.25 258 GLU A CA 1
ATOM 2046 C C . GLU A 1 258 ? -14.383 10.648 26.072 1.00 96.25 258 GLU A C 1
ATOM 2048 O O . GLU A 1 258 ? -14.897 9.640 25.586 1.00 96.25 258 GLU A O 1
ATOM 2053 N N . LYS A 1 259 ? -15.021 11.827 26.065 1.00 96.25 259 LYS A N 1
ATOM 2054 C CA . LYS A 1 259 ? -16.316 12.038 25.404 1.00 96.25 259 LYS A CA 1
ATOM 2055 C C . LYS A 1 259 ? -16.215 11.839 23.888 1.00 96.25 259 LYS A C 1
ATOM 2057 O O . LYS A 1 259 ? -17.115 11.239 23.306 1.00 96.25 259 LYS A O 1
ATOM 2062 N N . GLU A 1 260 ? -15.132 12.317 23.286 1.00 95.19 260 GLU A N 1
ATOM 2063 C CA . GLU A 1 260 ? -14.851 12.198 21.856 1.00 95.19 260 GLU A CA 1
ATOM 2064 C C . GLU A 1 260 ? -14.523 10.749 21.489 1.00 95.19 260 GLU A C 1
ATOM 2066 O O . GLU A 1 260 ? -15.160 10.200 20.597 1.00 95.19 260 GLU A O 1
ATOM 2071 N N . ILE A 1 261 ? -13.675 10.068 22.274 1.00 96.56 261 ILE A N 1
ATOM 2072 C CA . ILE A 1 261 ? -13.401 8.626 22.109 1.00 96.56 261 ILE A CA 1
ATOM 2073 C C . ILE A 1 261 ? -14.712 7.826 22.087 1.00 96.56 261 ILE A C 1
ATOM 2075 O O . ILE A 1 261 ? -14.952 7.025 21.184 1.00 96.56 261 ILE A O 1
ATOM 2079 N N . LYS A 1 262 ? -15.599 8.048 23.067 1.00 96.56 262 LYS A N 1
ATOM 2080 C CA . LYS A 1 262 ? -16.894 7.349 23.144 1.00 96.56 262 LYS A CA 1
ATOM 2081 C C . LYS A 1 262 ? -17.799 7.652 21.953 1.00 96.56 262 LYS A C 1
ATOM 2083 O O . LYS A 1 262 ? -18.489 6.748 21.480 1.00 96.56 262 LYS A O 1
ATOM 2088 N N . GLN A 1 263 ? -17.822 8.902 21.493 1.00 96.06 263 GLN A N 1
ATOM 2089 C CA . GLN A 1 263 ? -18.603 9.297 20.326 1.00 96.06 263 GLN A CA 1
ATOM 2090 C C . GLN A 1 263 ? -18.072 8.614 19.060 1.00 96.06 263 GLN A C 1
ATOM 2092 O O . GLN A 1 263 ? -18.839 7.933 18.382 1.00 96.06 263 GLN A O 1
ATOM 2097 N N . ASN A 1 264 ? -16.767 8.696 18.808 1.00 96.06 264 ASN A N 1
ATOM 2098 C CA . ASN A 1 264 ? -16.131 8.101 17.636 1.00 96.06 264 ASN A CA 1
ATOM 2099 C C . ASN A 1 264 ? -16.312 6.578 17.623 1.00 96.06 264 ASN A C 1
ATOM 2101 O O . ASN A 1 264 ? -16.723 6.011 16.614 1.00 96.06 264 ASN A O 1
ATOM 2105 N N . LEU A 1 265 ? -16.123 5.899 18.762 1.00 96.75 265 LEU A N 1
ATOM 2106 C CA . LEU A 1 265 ? -16.374 4.455 18.872 1.00 96.75 265 LEU A CA 1
ATOM 2107 C C . LEU A 1 265 ? -17.826 4.081 18.557 1.00 96.75 265 LEU A C 1
ATOM 2109 O O . LEU A 1 265 ? -18.066 3.045 17.937 1.00 96.75 265 LEU A O 1
ATOM 2113 N N . LYS A 1 266 ? -18.799 4.908 18.956 1.00 95.56 266 LYS A N 1
ATOM 2114 C CA . LYS A 1 266 ? -20.212 4.688 18.623 1.00 95.56 266 LYS A CA 1
ATOM 2115 C C . LYS A 1 266 ? -20.463 4.828 17.120 1.00 95.56 266 LYS A C 1
ATOM 2117 O O . LYS A 1 266 ? -21.236 4.048 16.573 1.00 95.56 266 LYS A O 1
ATOM 2122 N N . GLU A 1 267 ? -19.826 5.795 16.466 1.00 95.06 267 GLU A N 1
ATOM 2123 C CA . GLU A 1 267 ? -19.950 6.012 15.019 1.00 95.06 267 GLU A CA 1
ATOM 2124 C C . GLU A 1 267 ? -19.274 4.905 14.195 1.00 95.06 267 GLU A C 1
ATOM 2126 O O . GLU A 1 267 ? -19.798 4.498 13.153 1.00 95.06 267 GLU A O 1
ATOM 2131 N N . ILE A 1 268 ? -18.149 4.383 14.692 1.00 95.56 268 ILE A N 1
ATOM 2132 C CA . ILE A 1 268 ? -17.392 3.284 14.083 1.00 95.56 268 ILE A CA 1
ATOM 2133 C C . ILE A 1 268 ? -18.106 1.937 14.254 1.00 95.56 268 ILE A C 1
ATOM 2135 O O . ILE A 1 268 ? -17.991 1.078 13.381 1.00 95.56 268 ILE A O 1
ATOM 2139 N N . ASN A 1 269 ? -18.854 1.740 15.346 1.00 92.19 269 ASN A N 1
ATOM 2140 C CA . ASN A 1 269 ? -19.522 0.479 15.677 1.00 92.19 269 ASN A CA 1
ATOM 2141 C C . ASN A 1 269 ? -20.625 0.091 14.677 1.00 92.19 269 ASN A C 1
ATOM 2143 O O . ASN A 1 269 ? -21.818 0.295 14.911 1.00 92.19 269 ASN A O 1
ATOM 2147 N N . LYS A 1 270 ? -20.212 -0.499 13.555 1.00 86.62 270 LYS A N 1
ATOM 2148 C CA . LYS A 1 270 ? -21.080 -0.979 12.484 1.00 86.62 270 LYS A CA 1
ATOM 2149 C C . LYS A 1 270 ? -20.742 -2.421 12.147 1.00 86.62 270 LYS A C 1
ATOM 2151 O O . LYS A 1 270 ? -19.698 -2.704 11.560 1.00 86.62 270 LYS A O 1
ATOM 2156 N N . GLY A 1 271 ? -21.662 -3.324 12.471 1.00 81.62 271 GLY A N 1
ATOM 2157 C CA . GLY A 1 271 ? -21.494 -4.758 12.247 1.00 81.62 271 GLY A CA 1
ATOM 2158 C C . GLY A 1 271 ? -20.611 -5.424 13.304 1.00 81.62 271 GLY A C 1
ATOM 2159 O O . GLY A 1 271 ? -20.456 -4.923 14.414 1.00 81.62 271 GLY A O 1
ATOM 2160 N N . ASN A 1 272 ? -20.059 -6.587 12.966 1.00 87.44 272 ASN A N 1
ATOM 2161 C CA . ASN A 1 272 ? -19.255 -7.396 13.881 1.00 87.44 272 ASN A CA 1
ATOM 2162 C C . ASN A 1 272 ? -17.760 -7.056 13.738 1.00 87.44 272 ASN A C 1
ATOM 2164 O O . ASN A 1 272 ? -17.024 -7.779 13.067 1.00 87.44 272 ASN A O 1
ATOM 2168 N N . ILE A 1 273 ? -17.332 -5.929 14.315 1.00 94.81 273 ILE A N 1
ATOM 2169 C CA . ILE A 1 273 ? -15.938 -5.451 14.266 1.00 94.81 273 ILE A CA 1
ATOM 2170 C C . ILE A 1 273 ? -15.294 -5.418 15.657 1.00 94.81 273 ILE A C 1
ATOM 2172 O O . ILE A 1 273 ? -15.963 -5.262 16.681 1.00 94.81 273 ILE A O 1
ATOM 2176 N N . LYS A 1 274 ? -13.963 -5.505 15.708 1.00 93.69 274 LYS A N 1
ATOM 2177 C CA . LYS A 1 274 ? -13.190 -5.445 16.952 1.00 93.69 274 LYS A CA 1
ATOM 2178 C C . LYS A 1 274 ? -12.968 -3.995 17.400 1.00 93.69 274 LYS A C 1
ATOM 2180 O O . LYS A 1 274 ? -11.905 -3.422 17.190 1.00 93.69 274 LYS A O 1
ATOM 2185 N N . LEU A 1 275 ? -13.939 -3.410 18.103 1.00 95.00 275 LEU A N 1
ATOM 2186 C CA . LEU A 1 275 ? -13.843 -2.027 18.611 1.00 95.00 275 LEU A CA 1
ATOM 2187 C C . LEU A 1 275 ? -12.640 -1.754 19.524 1.00 95.00 275 LEU A C 1
ATOM 2189 O O . LEU A 1 275 ? -12.205 -0.608 19.625 1.00 95.00 275 LEU A O 1
ATOM 2193 N N . SER A 1 276 ? -12.088 -2.777 20.188 1.00 95.69 276 SER A N 1
ATOM 2194 C CA . SER A 1 276 ? -10.901 -2.586 21.025 1.00 95.69 276 SER A CA 1
ATOM 2195 C C . SER A 1 276 ? -9.702 -2.081 20.225 1.00 95.69 276 SER A C 1
ATOM 2197 O O . SER A 1 276 ? -8.920 -1.328 20.781 1.00 95.69 276 SER A O 1
ATOM 2199 N N . PHE A 1 277 ? -9.586 -2.445 18.940 1.00 96.56 277 PHE A N 1
ATOM 2200 C CA . PHE A 1 277 ? -8.555 -1.919 18.042 1.00 96.56 277 PHE A CA 1
ATOM 2201 C C . PHE A 1 277 ? -8.606 -0.387 17.982 1.00 96.56 277 PHE A C 1
ATOM 2203 O O . PHE A 1 277 ? -7.649 0.283 18.354 1.00 96.56 277 PHE A O 1
ATOM 2210 N N . TRP A 1 278 ? -9.767 0.167 17.629 1.00 97.00 278 TRP A N 1
ATOM 2211 C CA . TRP A 1 278 ? -9.965 1.613 17.521 1.00 97.00 278 TRP A CA 1
ATOM 2212 C C . TRP A 1 278 ? -9.851 2.335 18.866 1.00 97.00 278 TRP A C 1
ATOM 2214 O O . TRP A 1 278 ? -9.318 3.438 18.934 1.00 97.00 278 TRP A O 1
ATOM 2224 N N . ASN A 1 279 ? -10.319 1.714 19.953 1.00 97.06 279 ASN A N 1
ATOM 2225 C CA . ASN A 1 279 ? -10.157 2.275 21.294 1.00 97.06 279 ASN A CA 1
ATOM 2226 C C . ASN A 1 279 ? -8.682 2.336 21.714 1.00 97.06 279 ASN A C 1
ATOM 2228 O O . ASN A 1 279 ? -8.283 3.289 22.373 1.00 97.06 279 ASN A O 1
ATOM 2232 N N . ASP A 1 280 ? -7.888 1.320 21.378 1.00 96.44 280 ASP A N 1
ATOM 2233 C CA . ASP A 1 280 ? -6.461 1.308 21.687 1.00 96.44 280 ASP A CA 1
ATOM 2234 C C . ASP A 1 280 ? -5.706 2.348 20.844 1.00 96.44 280 ASP A C 1
ATOM 2236 O O . ASP A 1 280 ? -4.916 3.098 21.420 1.00 96.44 280 ASP A O 1
ATOM 2240 N N . TRP A 1 281 ? -6.046 2.492 19.553 1.00 96.19 281 TRP A N 1
ATOM 2241 C CA . TRP A 1 281 ? -5.535 3.564 18.685 1.00 96.19 281 TRP A CA 1
ATOM 2242 C C . TRP A 1 281 ? -5.802 4.950 19.287 1.00 96.19 281 TRP A C 1
ATOM 2244 O O . TRP A 1 281 ? -4.875 5.711 19.551 1.00 96.19 281 TRP A O 1
ATOM 2254 N N . MET A 1 282 ? -7.069 5.274 19.578 1.00 96.00 282 MET A N 1
ATOM 2255 C CA . MET A 1 282 ? -7.476 6.590 20.103 1.00 96.00 282 MET A CA 1
ATOM 2256 C C . MET A 1 282 ? -6.940 6.903 21.505 1.00 96.00 282 MET A C 1
ATOM 2258 O O . MET A 1 282 ? -6.975 8.053 21.936 1.00 96.00 282 MET A O 1
ATOM 2262 N N . ARG A 1 283 ? -6.462 5.894 22.238 1.00 95.94 283 ARG A N 1
ATOM 2263 C CA . ARG A 1 283 ? -5.797 6.065 23.539 1.00 95.94 283 ARG A CA 1
ATOM 2264 C C . ARG A 1 283 ? -4.273 6.081 23.429 1.00 95.94 283 ARG A C 1
ATOM 2266 O O . ARG A 1 283 ? -3.609 6.113 24.461 1.00 95.94 283 ARG A O 1
ATOM 2273 N N . GLY A 1 284 ? -3.738 6.020 22.210 1.00 94.12 284 GLY A N 1
ATOM 2274 C CA . GLY A 1 284 ? -2.307 6.034 21.933 1.00 94.12 284 GLY A CA 1
ATOM 2275 C C . GLY A 1 284 ? -1.559 4.824 22.475 1.00 94.12 284 GLY A C 1
ATOM 2276 O O . GLY A 1 284 ? -0.388 4.932 22.825 1.00 94.12 284 GLY A O 1
ATOM 2277 N N . LYS A 1 285 ? -2.223 3.667 22.576 1.00 94.94 285 LYS A N 1
ATOM 2278 C CA . LYS A 1 285 ? -1.504 2.413 22.814 1.00 94.94 285 LYS A CA 1
ATOM 2279 C C . LYS A 1 285 ? -0.840 1.983 21.513 1.00 94.94 285 LYS A C 1
ATOM 2281 O O . LYS A 1 285 ? -1.504 2.013 20.478 1.00 94.94 285 LYS A O 1
ATOM 2286 N N . SER A 1 286 ? 0.416 1.549 21.588 1.00 93.38 286 SER A N 1
ATOM 2287 C CA . SER A 1 286 ? 1.109 0.924 20.458 1.00 93.38 286 SER A CA 1
ATOM 2288 C C . SER A 1 286 ? 0.320 -0.304 20.007 1.00 93.38 286 SER A C 1
ATOM 2290 O O . SER A 1 286 ? 0.119 -1.253 20.774 1.00 93.38 286 SER A O 1
ATOM 2292 N N . LEU A 1 287 ? -0.193 -0.264 18.779 1.00 94.31 287 LEU A N 1
ATOM 2293 C CA . LEU A 1 287 ? -0.859 -1.411 18.177 1.00 94.31 287 LEU A CA 1
ATOM 2294 C C . LEU A 1 287 ? 0.136 -2.537 17.868 1.00 94.31 287 LEU A C 1
ATOM 2296 O O . LEU A 1 287 ? -0.196 -3.676 18.202 1.00 94.31 287 LEU A O 1
ATOM 2300 N N . PRO A 1 288 ? 1.346 -2.284 17.326 1.00 90.56 288 PRO A N 1
ATOM 2301 C CA . PRO A 1 288 ? 2.347 -3.336 17.158 1.00 90.56 288 PRO A CA 1
ATOM 2302 C C . PRO A 1 288 ? 2.611 -4.120 18.447 1.00 90.56 288 PRO A C 1
ATOM 2304 O O . PRO A 1 288 ? 2.529 -5.345 18.422 1.00 90.56 288 PRO A O 1
ATOM 2307 N N . ASP A 1 289 ? 2.783 -3.442 19.587 1.00 89.19 289 ASP A N 1
ATOM 2308 C CA . ASP A 1 289 ? 3.074 -4.096 20.876 1.00 89.19 289 ASP A CA 1
ATOM 2309 C C . ASP A 1 289 ? 1.995 -5.102 21.291 1.00 89.19 289 ASP A C 1
ATOM 2311 O O . ASP A 1 289 ? 2.289 -6.074 21.977 1.00 89.19 289 ASP A O 1
ATOM 2315 N N . LYS A 1 290 ? 0.743 -4.865 20.890 1.00 87.31 290 LYS A N 1
ATOM 2316 C CA . LYS A 1 290 ? -0.409 -5.697 21.253 1.00 87.31 290 LYS A CA 1
ATOM 2317 C C . LYS A 1 290 ? -0.736 -6.771 20.216 1.00 87.31 290 LYS A C 1
ATOM 2319 O O . LYS A 1 290 ? -1.284 -7.820 20.555 1.00 87.31 290 LYS A O 1
ATOM 2324 N N . TYR A 1 291 ? -0.514 -6.476 18.939 1.00 88.19 291 TYR A N 1
ATOM 2325 C CA . TYR A 1 291 ? -0.929 -7.341 17.833 1.00 88.19 291 TYR A CA 1
ATOM 2326 C C . TYR A 1 291 ? 0.232 -8.165 17.247 1.00 88.19 291 TYR A C 1
ATOM 2328 O O . TYR A 1 291 ? -0.024 -9.020 16.400 1.00 88.19 291 TYR A O 1
ATOM 2336 N N . MET A 1 292 ? 1.466 -7.957 17.725 1.00 83.06 292 MET A N 1
ATOM 2337 C CA . MET A 1 292 ? 2.674 -8.719 17.367 1.00 83.06 292 MET A CA 1
ATOM 2338 C C . MET A 1 292 ? 3.338 -9.419 18.570 1.00 83.06 292 MET A C 1
ATOM 2340 O O . MET A 1 292 ? 4.547 -9.655 18.544 1.00 83.06 292 MET A O 1
ATOM 2344 N N . GLU A 1 293 ? 2.571 -9.737 19.620 1.00 66.81 293 GLU A N 1
ATOM 2345 C CA . GLU A 1 293 ? 3.068 -10.414 20.836 1.00 66.81 293 GLU A CA 1
ATOM 2346 C C . GLU A 1 293 ? 3.656 -11.799 20.566 1.00 66.81 293 GLU A C 1
ATOM 2348 O O . GLU A 1 293 ? 3.106 -12.508 19.698 1.00 66.81 293 GLU A O 1
#

Sequence (293 aa):
MRKKILLAVAVGILILFLGGKYLLAMVQKIGCSDDVIQKIEMKSGYIMKVHQTNCGATTNFGYKLTLTHPDKDEKEILSYGMLEGDSYIDANVHNDQLNVTYSPSTIVYSKRDYKGVSIHFERKGGNASVPESFKGQRKSFDLDMADLFANSLIVYRNEEIPAGQVHFAVSEKGIPSTAWNRNWLVIGEIEYTLPVFIHRDEENSPVYVGQKERNSSTWKEVKIASTYRDFQKALKLIDDPSGNRSFPEDVKTNPLPEKEIKQNLKEINKGNIKLSFWNDWMRGKSLPDKYME

Nearest PDB structures (foldseek):
  4id2-assembly1_A  TM=4.564E-01  e=4.266E+00  Bacteroides ovatus ATCC 8483

Secondary structure (DSSP, 8-state):
-HHHHHHHHHHHHHHHHHHHHHHHHHHHHHS-EEEEEEEEE-TTS-EEEEEEEE-SS-SSPEEEEEEEETTEEEEEEEEEEESSS---EEEEEETTEEEEEE-TTEEEEEE--BTTBEEEEEETT---PPPHHHHTT--TTS-SEEEETTEEEEE--TTTTTTTTBTTTB-TTSPBPTTS-TTEEEEEEETTTEEEEEETTSTT--EEEEEE-TT-SSEEEEEEESSHHHHHHHHHHHHTTGGG--STTHHHHSPPPHHHHHHHHHHH--SS--HHHHHHHHTT--HHHHH--

Organism: Priestia megaterium (NCBI:txid1404)

Radius of gyration: 24.51 Å; Cα contacts (8 Å, |Δi|>4): 542; chains: 1; bounding box: 45×77×64 Å

Solvent-accessible surface area (backbone atoms only — not comparable to full-atom values): 16017 Å² total; per-residue (Å²): 115,70,70,64,55,53,51,53,52,52,51,50,51,48,50,50,55,55,50,47,54,52,50,52,58,45,54,61,58,74,53,37,50,77,43,77,79,44,78,46,80,42,97,88,61,36,39,36,34,36,32,42,32,40,58,78,84,54,98,62,55,41,33,35,34,33,44,30,38,96,93,47,78,74,37,75,37,34,36,32,37,53,79,56,78,79,92,53,80,48,74,50,76,58,96,77,28,38,41,37,40,32,44,26,31,44,22,59,77,46,78,48,88,51,95,94,44,50,76,46,82,42,44,37,57,55,75,62,80,78,46,66,77,56,60,72,69,63,57,98,81,57,70,51,58,37,39,32,19,52,41,42,35,42,39,48,51,85,52,34,25,41,14,57,27,46,82,59,47,22,36,82,83,18,49,69,36,89,47,39,64,85,56,53,42,40,43,28,31,37,75,90,74,32,45,26,27,28,45,70,86,49,78,68,30,32,30,26,36,49,31,34,50,70,92,51,80,46,64,41,85,42,45,65,20,66,21,51,67,52,38,51,50,46,43,47,72,47,34,74,72,14,90,80,18,65,39,56,69,25,48,80,80,52,52,70,53,68,70,54,54,54,49,50,53,59,72,55,67,50,80,95,45,50,62,65,59,60,53,35,43,66,63,37,43,52,55,63,73,70,34,61,61

Foldseek 3Di:
DVVVVVVVVVVVVVCCVVVVVVVVVVVQVVQKDWDFPDWDQAPVQKIKTKTWIDRPPDPWIKIWIWIDHPVDDIDTFWTKTFQDDDWDWDWYDDPQEIEIETWQRIQTPDGDDDPSGHYHYAYQLGFDDQAPLQVVVDDPPFDQWFAFAQKIKGFDDNSRQSNVCDPPQAHRRNHGQPQDDSQWGFGIAIPNAKTWTFGRPDHLTFIWIWFDDDPDPHTDTAGAAPHVVLVSVLRCLRRVPHPQGRHNCCLPVPADDPVSLVVSLVSSPDPDHDSVLSSCRSSNHPPCVVRVD

Mean predicted aligned error: 8.82 Å